Protein AF-A0A8E4BMB1-F1 (afdb_monomer)

Structure (mmCIF, N/CA/C/O backbone):
data_AF-A0A8E4BMB1-F1
#
_entry.id   AF-A0A8E4BMB1-F1
#
loop_
_atom_site.group_PDB
_atom_site.id
_atom_site.type_symbol
_atom_site.label_atom_id
_atom_site.label_alt_id
_atom_site.label_comp_id
_atom_site.label_asym_id
_atom_site.label_entity_id
_atom_site.label_seq_id
_atom_site.pdbx_PDB_ins_code
_atom_site.Cartn_x
_atom_site.Cartn_y
_atom_site.Cartn_z
_atom_site.occupancy
_atom_site.B_iso_or_equiv
_atom_site.auth_seq_id
_atom_site.auth_comp_id
_atom_site.auth_asym_id
_atom_site.auth_atom_id
_atom_site.pdbx_PDB_model_num
ATOM 1 N N . MET A 1 1 ? 6.827 -23.433 31.313 1.00 68.94 1 MET A N 1
ATOM 2 C CA . MET A 1 1 ? 6.519 -22.315 30.395 1.00 68.94 1 MET A CA 1
ATOM 3 C C . MET A 1 1 ? 5.054 -22.434 30.006 1.00 68.94 1 MET A C 1
ATOM 5 O O . MET A 1 1 ? 4.662 -23.510 29.577 1.00 68.94 1 MET A O 1
ATOM 9 N N . ASN A 1 2 ? 4.231 -21.412 30.251 1.00 85.00 2 ASN A N 1
ATOM 10 C CA . ASN A 1 2 ? 2.785 -21.497 30.015 1.00 85.00 2 ASN A CA 1
ATOM 11 C C . ASN A 1 2 ? 2.459 -21.101 28.567 1.00 85.00 2 ASN A C 1
ATOM 13 O O . ASN A 1 2 ? 2.231 -19.929 28.286 1.00 85.00 2 ASN A O 1
ATOM 17 N N . LEU A 1 3 ? 2.487 -22.082 27.661 1.00 88.94 3 LEU A N 1
ATOM 18 C CA . LEU A 1 3 ? 2.280 -21.887 26.221 1.00 88.94 3 LEU A CA 1
ATOM 19 C C . LEU A 1 3 ? 0.892 -21.327 25.873 1.00 88.94 3 LEU A C 1
ATOM 21 O O . LEU A 1 3 ? 0.785 -20.567 24.918 1.00 88.94 3 LEU A O 1
ATOM 25 N N . ILE A 1 4 ? -0.133 -21.625 26.677 1.00 91.06 4 ILE A N 1
ATOM 26 C CA . ILE A 1 4 ? -1.502 -21.129 26.463 1.00 91.06 4 ILE A CA 1
ATOM 27 C C . ILE A 1 4 ? -1.543 -19.605 26.599 1.00 91.06 4 ILE A C 1
ATOM 29 O O . ILE A 1 4 ? -2.073 -18.913 25.737 1.00 91.06 4 ILE A O 1
ATOM 33 N N . ASN A 1 5 ? -0.887 -19.070 27.632 1.00 90.56 5 ASN A N 1
ATOM 34 C CA . ASN A 1 5 ? -0.828 -17.626 27.838 1.00 90.56 5 ASN A CA 1
ATOM 35 C C . ASN A 1 5 ? -0.061 -16.921 26.700 1.00 90.56 5 ASN A C 1
ATOM 37 O O . ASN A 1 5 ? -0.433 -15.831 26.278 1.00 90.56 5 ASN A O 1
ATOM 41 N N . PHE A 1 6 ? 0.991 -17.543 26.151 1.00 88.88 6 PHE A N 1
ATOM 42 C CA . PHE A 1 6 ? 1.675 -16.992 24.974 1.00 88.88 6 PHE A CA 1
ATOM 43 C C . PHE A 1 6 ? 0.761 -16.959 23.746 1.00 88.88 6 PHE A C 1
ATOM 45 O O . PHE A 1 6 ? 0.730 -15.951 23.047 1.00 88.88 6 PHE A O 1
ATOM 52 N N . GLU A 1 7 ? -0.001 -18.024 23.498 1.00 89.56 7 GLU A N 1
ATOM 53 C CA . GLU A 1 7 ? -0.935 -18.095 22.372 1.00 89.56 7 GLU A CA 1
ATOM 54 C C . GLU A 1 7 ? -2.025 -17.016 22.462 1.00 89.56 7 GLU A C 1
ATOM 56 O O . GLU A 1 7 ? -2.282 -16.313 21.484 1.00 89.56 7 GLU A O 1
ATOM 61 N N . GLU A 1 8 ? -2.630 -16.838 23.638 1.00 89.00 8 GLU A N 1
ATOM 62 C CA . GLU A 1 8 ? -3.648 -15.806 23.872 1.00 89.00 8 GLU A CA 1
ATOM 63 C C . GLU A 1 8 ? -3.097 -14.393 23.643 1.00 89.00 8 GLU A C 1
ATOM 65 O O . GLU A 1 8 ? -3.739 -13.573 22.986 1.00 89.00 8 GLU A O 1
ATOM 70 N N . ASN A 1 9 ? -1.875 -14.119 24.104 1.00 88.50 9 ASN A N 1
ATOM 71 C CA . ASN A 1 9 ? -1.243 -12.819 23.887 1.00 88.50 9 ASN A CA 1
ATOM 72 C C . ASN A 1 9 ? -0.826 -12.598 22.429 1.00 88.50 9 ASN A C 1
ATOM 74 O O . ASN A 1 9 ? -0.898 -11.475 21.950 1.00 88.50 9 ASN A O 1
ATOM 78 N N . VAL A 1 10 ? -0.432 -13.633 21.683 1.00 87.62 10 VAL A N 1
ATOM 79 C CA . VAL A 1 10 ? -0.178 -13.487 20.239 1.00 87.62 10 VAL A CA 1
ATOM 80 C C . VAL A 1 10 ? -1.480 -13.183 19.499 1.00 87.62 10 VAL A C 1
ATOM 82 O O . VAL A 1 10 ? -1.489 -12.322 18.618 1.00 87.62 10 VAL A O 1
ATOM 85 N N . LYS A 1 11 ? -2.596 -13.809 19.894 1.00 86.38 11 LYS A N 1
ATOM 86 C CA . LYS A 1 11 ? -3.920 -13.550 19.308 1.00 86.38 11 LYS A CA 1
ATOM 87 C C . LYS A 1 11 ? -4.405 -12.121 19.488 1.00 86.38 11 LYS A C 1
ATOM 89 O O . LYS A 1 11 ? -5.161 -11.655 18.638 1.00 86.38 11 LYS A O 1
ATOM 94 N N . SER A 1 12 ? -3.974 -11.412 20.531 1.00 85.44 12 SER A N 1
ATOM 95 C CA . SER A 1 12 ? -4.331 -10.001 20.712 1.00 85.44 12 SER A CA 1
ATOM 96 C C . SER A 1 12 ? -3.576 -9.068 19.749 1.00 85.44 12 SER A C 1
ATOM 98 O O . SER A 1 12 ? -4.098 -8.006 19.409 1.00 85.44 12 SER A O 1
ATOM 100 N N . THR A 1 13 ? -2.422 -9.486 19.214 1.00 89.06 13 THR A N 1
ATOM 101 C CA . THR A 1 13 ? -1.611 -8.700 18.264 1.00 89.06 13 THR A CA 1
ATOM 102 C C . THR A 1 13 ? -2.194 -8.648 16.843 1.00 89.06 13 THR A C 1
ATOM 104 O O . THR A 1 13 ? -3.120 -9.382 16.496 1.00 89.06 13 THR A O 1
ATOM 107 N N . GLY A 1 14 ? -1.618 -7.789 15.993 1.00 88.19 14 GLY A N 1
ATOM 108 C CA . GLY A 1 14 ? -1.912 -7.730 14.556 1.00 88.19 14 GLY A CA 1
ATOM 109 C C . GLY A 1 14 ? -1.251 -8.834 13.719 1.00 88.19 14 GLY A C 1
ATOM 110 O O . GLY A 1 14 ? -1.643 -9.024 12.570 1.00 88.19 14 GLY A O 1
ATOM 111 N N . PHE A 1 15 ? -0.314 -9.610 14.281 1.00 90.19 15 PHE A N 1
ATOM 112 C CA . PHE A 1 15 ? 0.500 -10.558 13.509 1.00 90.19 15 PHE A CA 1
ATOM 113 C C . PHE A 1 15 ? -0.307 -11.681 12.853 1.00 90.19 15 PHE A C 1
ATOM 115 O O . PHE A 1 15 ? 0.083 -12.182 11.802 1.00 90.19 15 PHE A O 1
ATOM 122 N N . ILE A 1 16 ? -1.442 -12.073 13.441 1.00 92.38 16 ILE A N 1
ATOM 123 C CA . ILE A 1 16 ? -2.325 -13.074 12.826 1.00 92.38 16 ILE A CA 1
ATOM 124 C C . ILE A 1 16 ? -2.917 -12.532 11.523 1.00 92.38 16 ILE A C 1
ATOM 126 O O . ILE A 1 16 ? -2.854 -13.210 10.502 1.00 92.38 16 ILE A O 1
ATOM 130 N N . LEU A 1 17 ? -3.412 -11.290 11.535 1.00 93.25 17 LEU A N 1
ATOM 131 C CA . LEU A 1 17 ? -3.941 -10.639 10.337 1.00 93.25 17 LEU A CA 1
ATOM 132 C C . LEU A 1 17 ? -2.852 -10.499 9.263 1.00 93.25 17 LEU A C 1
ATOM 134 O O . LEU A 1 17 ? -3.082 -10.824 8.101 1.00 93.25 17 LEU A O 1
ATOM 138 N N . GLU A 1 18 ? -1.648 -10.074 9.652 1.00 94.69 18 GLU A N 1
ATOM 139 C CA . GLU A 1 18 ? -0.510 -9.966 8.731 1.00 94.69 18 GLU A CA 1
ATOM 140 C C . GLU A 1 18 ? -0.148 -11.317 8.101 1.00 94.69 18 GLU A C 1
ATOM 142 O O . GLU A 1 18 ? 0.084 -11.400 6.890 1.00 94.69 18 GLU A O 1
ATOM 147 N N . HIS A 1 19 ? -0.140 -12.391 8.897 1.00 95.06 19 HIS A N 1
ATOM 148 C CA . HIS A 1 19 ? 0.097 -13.747 8.411 1.00 95.06 19 HIS A CA 1
ATOM 149 C C . HIS A 1 19 ? -0.998 -14.184 7.431 1.00 95.06 19 HIS A C 1
ATOM 151 O O . HIS A 1 19 ? -0.685 -14.730 6.368 1.00 95.06 19 HIS A O 1
ATOM 157 N N . GLU A 1 20 ? -2.272 -13.985 7.766 1.00 95.81 20 GLU A N 1
ATOM 158 C CA . GLU A 1 20 ? -3.405 -14.369 6.917 1.00 95.81 20 GLU A CA 1
ATOM 159 C C . GLU A 1 20 ? -3.342 -13.660 5.561 1.00 95.81 20 GLU A C 1
ATOM 161 O O . GLU A 1 20 ? -3.373 -14.315 4.515 1.00 95.81 20 GLU A O 1
ATOM 166 N N . VAL A 1 21 ? -3.146 -12.339 5.566 1.00 96.31 21 VAL A N 1
ATOM 167 C CA . VAL A 1 21 ? -2.994 -11.539 4.342 1.00 96.31 21 VAL A CA 1
ATOM 168 C C . VAL A 1 21 ? -1.788 -12.011 3.527 1.00 96.31 21 VAL A C 1
ATOM 170 O O . VAL A 1 21 ? -1.894 -12.207 2.315 1.00 96.31 21 VAL A O 1
ATOM 173 N N . SER A 1 22 ? -0.649 -12.256 4.177 1.00 97.12 22 SER A N 1
ATOM 174 C CA . SER A 1 22 ? 0.563 -12.745 3.506 1.00 97.12 22 SER A CA 1
ATOM 175 C C . SER A 1 22 ? 0.355 -14.115 2.868 1.00 97.12 22 SER A C 1
ATOM 177 O O . SER A 1 22 ? 0.782 -14.336 1.735 1.00 97.12 22 SER A O 1
ATOM 179 N N . SER A 1 23 ? -0.345 -15.018 3.555 1.00 97.69 23 SER A N 1
ATOM 180 C CA . SER A 1 23 ? -0.632 -16.368 3.057 1.00 97.69 23 SER A CA 1
ATOM 181 C C . SER A 1 23 ? -1.532 -16.317 1.829 1.00 97.69 23 SER A C 1
ATOM 183 O O . SER A 1 23 ? -1.192 -16.893 0.799 1.00 97.69 23 SER A O 1
ATOM 185 N N . LEU A 1 24 ? -2.605 -15.519 1.877 1.00 97.50 24 LEU A N 1
ATOM 186 C CA . LEU A 1 24 ? -3.496 -15.303 0.732 1.00 97.50 24 LEU A CA 1
ATOM 187 C C . LEU A 1 24 ? -2.745 -14.775 -0.500 1.00 97.50 24 LEU A C 1
ATOM 189 O O . LEU A 1 24 ? -3.018 -15.181 -1.637 1.00 97.50 24 LEU A O 1
ATOM 193 N N . LEU A 1 25 ? -1.785 -13.873 -0.290 1.00 96.75 25 LEU A N 1
ATOM 194 C CA . LEU A 1 25 ? -0.944 -13.326 -1.354 1.00 96.75 25 LEU A CA 1
ATOM 195 C C . LEU A 1 25 ? 0.008 -14.385 -1.923 1.00 96.75 25 LEU A C 1
ATOM 197 O O . LEU A 1 25 ? 0.098 -14.516 -3.148 1.00 96.75 25 LEU A O 1
ATOM 201 N N . ILE A 1 26 ? 0.674 -15.160 -1.066 1.00 97.50 26 ILE A N 1
ATOM 202 C CA . ILE A 1 26 ? 1.579 -16.249 -1.467 1.00 97.50 26 ILE A CA 1
ATOM 203 C C . ILE A 1 26 ? 0.823 -17.315 -2.266 1.00 97.50 26 ILE A C 1
ATOM 205 O O . ILE A 1 26 ? 1.256 -17.667 -3.366 1.00 97.50 26 ILE A O 1
ATOM 209 N N . ASP A 1 27 ? -0.342 -17.752 -1.786 1.00 97.56 27 ASP A N 1
ATOM 210 C CA . ASP A 1 27 ? -1.212 -18.719 -2.470 1.00 97.56 27 ASP A CA 1
ATOM 211 C C . ASP A 1 27 ? -1.667 -18.190 -3.837 1.00 97.56 27 ASP A C 1
ATOM 213 O O . ASP A 1 27 ? -1.747 -18.915 -4.833 1.00 97.56 27 ASP A O 1
ATOM 217 N N . SER A 1 28 ? -1.859 -16.873 -3.924 1.00 95.50 28 SER A N 1
ATOM 218 C CA . SER A 1 28 ? -2.147 -16.150 -5.163 1.00 95.50 28 SER A CA 1
ATOM 219 C C . SER A 1 28 ? -0.902 -15.854 -6.016 1.00 95.50 28 SER A C 1
ATOM 221 O O . SER A 1 28 ? -0.991 -15.085 -6.983 1.00 95.50 28 SER A O 1
ATOM 223 N N . ARG A 1 29 ? 0.251 -16.464 -5.709 1.00 96.56 29 ARG A N 1
ATOM 224 C CA . ARG A 1 29 ? 1.550 -16.345 -6.403 1.00 96.56 29 ARG A CA 1
ATOM 225 C C . ARG A 1 29 ? 2.165 -14.946 -6.389 1.00 96.56 29 ARG A C 1
ATOM 227 O O . ARG A 1 29 ? 2.795 -14.535 -7.366 1.00 96.56 29 ARG A O 1
ATOM 234 N N . TRP A 1 30 ? 1.950 -14.185 -5.327 1.00 97.44 30 TRP A N 1
ATOM 235 C CA . TRP A 1 30 ? 2.717 -12.970 -5.070 1.00 97.44 30 TRP A CA 1
ATOM 236 C C . TRP A 1 30 ? 4.003 -13.313 -4.321 1.00 97.44 30 TRP A C 1
ATOM 238 O O . TRP A 1 30 ? 4.028 -14.199 -3.473 1.00 97.44 30 TRP A O 1
ATOM 248 N N . SER A 1 31 ? 5.079 -12.592 -4.618 1.00 97.62 31 SER A N 1
ATOM 249 C CA . SER A 1 31 ? 6.249 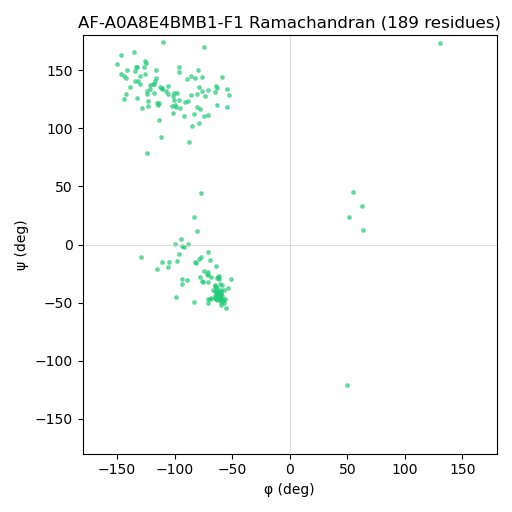-12.556 -3.743 1.00 97.62 31 SER A CA 1
ATOM 250 C C . SER A 1 31 ? 5.968 -11.581 -2.609 1.00 97.62 31 SER A C 1
ATOM 252 O O . SER A 1 31 ? 5.564 -10.454 -2.884 1.00 97.62 31 SER A O 1
ATOM 254 N N . VAL A 1 32 ? 6.176 -11.997 -1.362 1.00 97.75 32 VAL A N 1
ATOM 255 C CA . VAL A 1 32 ? 5.837 -11.211 -0.167 1.00 97.75 32 VAL A CA 1
ATOM 256 C C . VAL A 1 32 ? 7.096 -10.917 0.649 1.00 97.75 32 VAL A C 1
ATOM 258 O O . VAL A 1 32 ? 7.969 -11.771 0.790 1.00 97.75 32 VAL A O 1
ATOM 261 N N . ILE A 1 33 ? 7.201 -9.687 1.146 1.00 96.62 33 ILE A N 1
ATOM 262 C CA . ILE A 1 33 ? 8.200 -9.225 2.109 1.00 96.62 33 ILE A CA 1
ATOM 263 C C . ILE A 1 33 ? 7.428 -8.673 3.303 1.00 96.62 33 ILE A C 1
ATOM 265 O O . ILE A 1 33 ? 6.676 -7.712 3.148 1.00 96.62 33 ILE A O 1
ATOM 269 N N . ASN A 1 34 ? 7.635 -9.264 4.473 1.00 95.44 34 ASN A N 1
ATOM 270 C CA . ASN A 1 34 ? 7.048 -8.808 5.727 1.00 95.44 34 ASN A CA 1
ATOM 271 C C . ASN A 1 34 ? 8.016 -7.907 6.495 1.00 95.44 34 ASN A C 1
ATOM 273 O O . ASN A 1 34 ? 9.235 -8.067 6.378 1.00 95.44 34 ASN A O 1
ATOM 277 N N . ASN A 1 35 ? 7.458 -7.013 7.307 1.00 93.00 35 ASN A N 1
ATOM 278 C CA . ASN A 1 35 ? 8.135 -6.329 8.411 1.00 93.00 35 ASN A CA 1
ATOM 279 C C . ASN A 1 35 ? 9.409 -5.603 7.964 1.00 93.00 35 ASN A C 1
ATOM 281 O O . ASN A 1 35 ? 10.489 -5.722 8.552 1.00 93.00 35 ASN A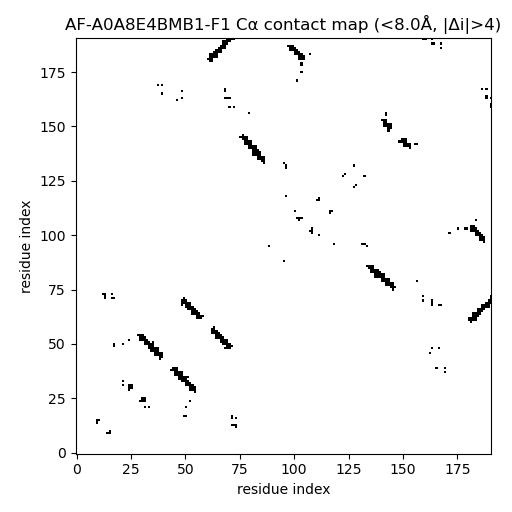 O 1
ATOM 285 N N . LYS A 1 36 ? 9.311 -4.879 6.843 1.00 94.38 36 LYS A N 1
ATOM 286 C CA . LYS A 1 36 ? 10.459 -4.173 6.272 1.00 94.38 36 LYS A CA 1
ATOM 287 C C . LYS A 1 36 ? 10.682 -2.860 7.010 1.00 94.38 36 LYS A C 1
ATOM 289 O O . LYS A 1 36 ? 9.865 -1.949 6.920 1.00 94.38 36 LYS A O 1
ATOM 294 N N . TYR A 1 37 ? 11.843 -2.723 7.640 1.00 93.81 37 TYR A N 1
ATOM 295 C CA . TYR A 1 37 ? 12.232 -1.483 8.304 1.00 93.81 37 TYR A CA 1
ATOM 296 C C . TYR A 1 37 ? 12.825 -0.450 7.343 1.00 93.81 37 TYR A C 1
ATOM 298 O O . TYR A 1 37 ? 13.587 -0.785 6.430 1.00 93.81 37 TYR A O 1
ATOM 306 N N . TYR A 1 38 ? 12.522 0.820 7.596 1.00 92.62 38 TYR A N 1
ATOM 307 C CA . TYR A 1 38 ? 13.155 1.961 6.945 1.00 92.62 38 TYR A CA 1
ATOM 308 C C . TYR A 1 38 ? 13.270 3.159 7.891 1.00 92.62 38 TYR A C 1
ATOM 310 O O . TYR A 1 38 ? 12.622 3.217 8.936 1.00 92.62 38 TYR A O 1
ATOM 318 N N . VAL A 1 39 ? 14.121 4.117 7.525 1.00 89.31 39 VAL A N 1
ATOM 319 C CA . VAL A 1 39 ? 14.245 5.394 8.233 1.00 89.31 39 VAL A CA 1
ATOM 320 C C . VAL A 1 39 ? 13.459 6.440 7.455 1.00 89.31 39 VAL A C 1
ATOM 322 O O . VAL A 1 39 ? 13.747 6.675 6.284 1.00 89.31 39 VAL A O 1
ATOM 325 N N . ASP A 1 40 ? 12.468 7.042 8.110 1.00 81.88 40 ASP A N 1
ATOM 326 C CA . ASP A 1 40 ? 11.722 8.200 7.610 1.00 81.88 40 ASP A CA 1
ATOM 327 C C . ASP A 1 40 ? 12.689 9.381 7.453 1.00 81.88 40 ASP A C 1
ATOM 329 O O . ASP A 1 40 ? 13.329 9.796 8.419 1.00 81.88 40 ASP A O 1
ATOM 333 N N . ASP A 1 41 ? 12.827 9.905 6.244 1.00 73.44 41 ASP A N 1
ATOM 334 C CA . ASP A 1 41 ? 13.757 10.977 5.892 1.00 73.44 41 ASP A CA 1
ATOM 335 C C . ASP A 1 41 ? 13.382 12.326 6.528 1.00 73.44 41 ASP A C 1
ATOM 337 O O . ASP A 1 41 ? 14.266 13.125 6.850 1.00 73.44 41 ASP A O 1
ATOM 341 N N . VAL A 1 42 ? 12.093 12.549 6.801 1.00 76.12 42 VAL A N 1
ATOM 342 C CA . VAL A 1 42 ? 11.576 13.773 7.428 1.00 76.12 42 VAL A CA 1
ATOM 343 C C . VAL A 1 42 ? 11.713 13.715 8.947 1.00 76.12 42 VAL A C 1
ATOM 345 O O . VAL A 1 42 ? 12.202 14.654 9.573 1.00 76.12 42 VAL A O 1
ATOM 348 N N . GLN A 1 43 ? 11.266 12.620 9.566 1.00 77.81 43 GLN A N 1
ATOM 349 C CA . GLN A 1 43 ? 11.208 12.506 11.033 1.00 77.81 43 GLN A CA 1
ATOM 350 C C . GLN A 1 43 ? 12.415 11.789 11.648 1.00 77.81 43 GLN A C 1
ATOM 352 O O . GLN A 1 43 ? 12.531 11.750 12.871 1.00 77.81 43 GLN A O 1
ATOM 357 N N . LYS A 1 44 ? 13.295 11.198 10.827 1.00 83.31 44 LYS A N 1
ATOM 358 C CA . LYS A 1 44 ? 14.407 10.319 11.245 1.00 83.31 44 LYS A CA 1
ATOM 359 C C . LYS A 1 44 ? 13.979 9.182 12.177 1.00 83.31 44 LYS A C 1
ATOM 361 O O . LYS A 1 44 ? 14.784 8.655 12.940 1.00 83.31 44 LYS A O 1
ATOM 366 N N . ALA A 1 45 ? 12.705 8.806 12.110 1.00 86.44 45 ALA A N 1
ATOM 367 C CA . ALA A 1 45 ? 12.128 7.730 12.895 1.00 86.44 45 ALA A CA 1
ATOM 368 C C . ALA A 1 45 ? 12.268 6.404 12.144 1.00 86.44 45 ALA A C 1
ATOM 370 O O . ALA A 1 45 ? 12.101 6.356 10.923 1.00 86.44 45 ALA A O 1
ATOM 371 N N . ILE A 1 46 ? 12.538 5.326 12.881 1.00 89.44 46 ILE A N 1
ATOM 372 C CA . ILE A 1 46 ? 12.462 3.971 12.334 1.00 89.44 46 ILE A CA 1
ATOM 373 C C . ILE A 1 46 ? 10.984 3.621 12.176 1.00 89.44 46 ILE A C 1
ATOM 375 O O . ILE A 1 46 ? 10.199 3.762 13.115 1.00 89.44 46 ILE A O 1
ATOM 379 N N . ARG A 1 47 ? 10.614 3.187 10.977 1.00 90.94 47 ARG A N 1
ATOM 380 C CA . ARG A 1 47 ? 9.269 2.744 10.619 1.00 90.94 47 ARG A CA 1
ATOM 381 C C . ARG A 1 47 ? 9.326 1.343 10.044 1.00 90.94 47 ARG A C 1
ATOM 383 O O . ARG A 1 47 ? 10.357 0.918 9.525 1.00 90.94 47 ARG A O 1
ATOM 390 N N . GLU A 1 48 ? 8.201 0.658 10.133 1.00 93.31 48 GLU A N 1
ATOM 391 C CA . GLU A 1 48 ? 8.005 -0.686 9.615 1.00 93.31 48 GLU A CA 1
ATOM 392 C C . GLU A 1 48 ? 6.918 -0.654 8.542 1.00 93.31 48 GLU A C 1
ATOM 394 O O . GLU A 1 48 ? 5.916 0.051 8.679 1.00 93.31 48 GLU A O 1
ATOM 399 N N . ILE A 1 49 ? 7.158 -1.382 7.457 1.00 94.56 49 ILE A N 1
ATOM 400 C CA . ILE A 1 49 ? 6.166 -1.687 6.434 1.00 94.56 49 ILE A CA 1
ATOM 401 C C . ILE A 1 49 ? 5.698 -3.111 6.702 1.00 94.56 49 ILE A C 1
ATOM 403 O O . ILE A 1 49 ? 6.489 -4.042 6.526 1.00 94.56 49 ILE A O 1
ATOM 407 N N . ASP A 1 50 ? 4.433 -3.254 7.095 1.00 95.12 50 ASP A N 1
ATOM 408 C CA . ASP A 1 50 ? 3.844 -4.539 7.482 1.00 95.12 50 ASP A CA 1
ATOM 409 C C . ASP A 1 50 ? 4.012 -5.565 6.342 1.00 95.12 50 ASP A C 1
ATOM 411 O O . ASP A 1 50 ? 4.613 -6.626 6.522 1.00 95.12 50 ASP A O 1
ATOM 415 N N . ILE A 1 51 ? 3.551 -5.232 5.124 1.00 97.19 51 ILE A N 1
ATOM 416 C CA . ILE A 1 51 ? 3.638 -6.128 3.962 1.00 97.19 51 ILE A CA 1
ATOM 417 C C . ILE A 1 51 ? 3.942 -5.352 2.673 1.00 97.19 51 ILE A C 1
ATOM 419 O O . ILE A 1 51 ? 3.235 -4.414 2.295 1.00 97.19 51 ILE A O 1
ATOM 423 N N . ILE A 1 52 ? 4.950 -5.817 1.930 1.00 96.75 52 ILE A N 1
ATOM 424 C CA . ILE A 1 52 ? 5.168 -5.479 0.519 1.00 96.75 52 ILE A CA 1
ATOM 425 C C . ILE A 1 52 ? 4.977 -6.746 -0.303 1.00 96.75 52 ILE A C 1
ATOM 427 O O . ILE A 1 52 ? 5.724 -7.710 -0.145 1.00 96.75 52 ILE A O 1
ATOM 431 N N . ALA A 1 53 ? 4.030 -6.732 -1.233 1.00 97.00 53 ALA A N 1
ATOM 432 C CA . ALA A 1 53 ? 3.822 -7.839 -2.155 1.00 97.00 53 ALA A CA 1
ATOM 433 C C . ALA A 1 53 ? 4.071 -7.400 -3.592 1.00 97.00 53 ALA A C 1
ATOM 435 O O . ALA A 1 53 ? 3.691 -6.301 -3.981 1.00 97.00 53 ALA A O 1
ATOM 436 N N . TYR A 1 54 ? 4.687 -8.246 -4.411 1.00 95.25 54 TYR A N 1
ATOM 437 C CA . TYR A 1 54 ? 4.865 -7.944 -5.826 1.00 95.25 54 TYR A CA 1
ATOM 438 C C . TYR A 1 54 ? 4.686 -9.155 -6.735 1.00 95.25 54 TYR A C 1
ATOM 440 O O . TYR A 1 54 ? 4.989 -10.297 -6.388 1.00 95.25 54 TYR A O 1
ATOM 448 N N . LYS A 1 55 ? 4.221 -8.872 -7.949 1.00 94.62 55 LYS A N 1
ATOM 449 C CA . LYS A 1 55 ? 4.295 -9.761 -9.108 1.00 94.62 55 LYS A CA 1
ATOM 450 C C . LYS A 1 55 ? 5.163 -9.103 -10.157 1.00 94.62 55 LYS A C 1
ATOM 452 O O . LYS A 1 55 ? 5.115 -7.888 -10.323 1.00 94.62 55 LYS A O 1
ATOM 457 N N . SER A 1 56 ? 5.954 -9.901 -10.868 1.00 93.75 56 SER A N 1
ATOM 458 C CA . SER A 1 56 ? 6.773 -9.389 -11.962 1.00 93.75 56 SER A CA 1
ATOM 459 C C . SER A 1 56 ? 6.628 -10.231 -13.214 1.00 93.75 56 SER A C 1
ATOM 461 O O . SER A 1 56 ? 6.635 -11.459 -13.129 1.00 93.75 56 SER A O 1
ATOM 463 N 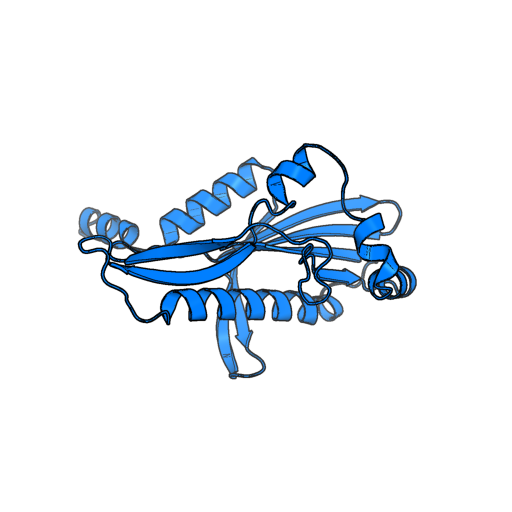N . VAL A 1 57 ? 6.582 -9.569 -14.361 1.00 93.44 57 VAL A N 1
ATOM 464 C CA . VAL A 1 57 ? 6.674 -10.183 -15.685 1.00 93.44 57 VAL A CA 1
ATOM 465 C C . VAL A 1 57 ? 7.803 -9.506 -16.454 1.00 93.44 57 VAL A C 1
ATOM 467 O O . VAL A 1 57 ? 8.089 -8.327 -16.243 1.00 93.44 57 VAL A O 1
ATOM 470 N N . SER A 1 58 ? 8.486 -10.257 -17.311 1.00 92.94 58 SER A N 1
ATOM 471 C CA . SER A 1 58 ? 9.444 -9.673 -18.252 1.00 92.94 58 SER A CA 1
ATOM 472 C C . SER A 1 58 ? 8.768 -9.572 -19.610 1.00 92.94 58 SER A C 1
ATOM 474 O O . SER A 1 58 ? 8.175 -10.547 -20.068 1.00 92.94 58 SER A O 1
ATOM 476 N N . TYR A 1 59 ? 8.839 -8.398 -20.223 1.00 89.69 59 TYR A N 1
ATOM 477 C CA . TYR A 1 59 ? 8.360 -8.154 -21.575 1.00 89.69 59 TYR A CA 1
ATOM 478 C C . TYR A 1 59 ? 9.490 -7.485 -22.355 1.00 89.69 59 TYR A C 1
ATOM 480 O O . TYR A 1 59 ? 9.967 -6.415 -21.972 1.00 89.69 59 TYR A O 1
ATOM 488 N N . GLU A 1 60 ? 9.965 -8.159 -23.403 1.00 89.50 60 GLU A N 1
ATOM 489 C CA . GLU A 1 60 ? 11.205 -7.808 -24.102 1.00 89.50 60 GLU A CA 1
ATOM 490 C C . GLU A 1 60 ? 12.379 -7.608 -23.119 1.00 89.50 60 GLU A C 1
ATOM 492 O O . GLU A 1 60 ? 12.725 -8.517 -22.365 1.00 89.50 60 GLU A O 1
ATOM 497 N N . SER A 1 61 ? 12.991 -6.419 -23.109 1.00 90.50 61 SER A N 1
ATOM 498 C CA . SER A 1 61 ? 14.107 -6.057 -22.227 1.00 90.50 61 SER A CA 1
ATOM 499 C C . SER A 1 61 ? 13.674 -5.346 -20.938 1.00 90.50 61 SER A C 1
ATOM 501 O O . SER A 1 61 ? 14.530 -4.916 -20.163 1.00 90.50 61 SER A O 1
ATOM 503 N N . VAL A 1 62 ? 12.364 -5.210 -20.695 1.00 92.81 62 VAL A N 1
ATOM 504 C CA . VAL A 1 62 ? 11.803 -4.457 -19.565 1.00 92.81 62 VAL A CA 1
ATOM 505 C C . VAL A 1 62 ? 11.154 -5.401 -18.561 1.00 92.81 62 VAL A C 1
ATOM 507 O O . VAL A 1 62 ? 10.365 -6.281 -18.909 1.00 92.81 62 VAL A O 1
ATOM 510 N N . ARG A 1 63 ? 11.444 -5.190 -17.276 1.00 94.19 63 ARG A N 1
ATOM 511 C CA . ARG A 1 63 ? 10.789 -5.915 -16.187 1.00 94.19 63 ARG A CA 1
ATOM 512 C C . ARG A 1 63 ? 9.677 -5.087 -15.566 1.00 94.19 63 ARG A C 1
ATOM 514 O O . ARG A 1 63 ? 9.926 -4.022 -15.011 1.00 94.19 63 ARG A O 1
ATOM 521 N N . ILE A 1 64 ? 8.458 -5.592 -15.644 1.00 91.44 64 ILE A N 1
ATOM 522 C CA . ILE A 1 64 ? 7.255 -4.913 -15.174 1.00 91.44 64 ILE A CA 1
ATOM 523 C C . ILE A 1 64 ? 6.875 -5.502 -13.822 1.00 91.44 64 ILE A C 1
ATOM 525 O O . ILE A 1 64 ? 6.760 -6.720 -13.693 1.00 91.44 64 ILE A O 1
ATOM 529 N N . TYR A 1 65 ? 6.683 -4.643 -12.827 1.00 92.56 65 TYR A N 1
ATOM 530 C CA . TYR A 1 65 ? 6.300 -5.006 -11.470 1.00 92.56 65 TYR A CA 1
ATOM 531 C C . TYR A 1 65 ? 4.948 -4.391 -11.119 1.00 92.56 65 TYR A C 1
ATOM 533 O O . TYR A 1 65 ? 4.744 -3.188 -11.271 1.00 92.56 65 TYR A O 1
ATOM 541 N N . THR A 1 66 ? 4.048 -5.216 -10.598 1.00 91.00 66 THR A N 1
ATOM 542 C CA . THR A 1 66 ? 2.876 -4.762 -9.847 1.00 91.00 66 THR A CA 1
ATOM 543 C C . THR A 1 66 ? 3.197 -4.937 -8.376 1.00 91.00 66 THR A C 1
ATOM 545 O O . THR A 1 66 ? 3.535 -6.048 -7.970 1.00 91.00 66 THR A O 1
ATOM 548 N N . THR A 1 67 ? 3.093 -3.867 -7.597 1.00 92.69 67 THR A N 1
ATOM 549 C CA . THR A 1 67 ? 3.465 -3.833 -6.184 1.00 92.69 67 THR A CA 1
ATOM 550 C C . THR A 1 67 ? 2.286 -3.382 -5.333 1.00 92.69 67 THR A C 1
ATOM 552 O O . THR A 1 67 ? 1.645 -2.372 -5.624 1.00 92.69 67 THR A O 1
ATOM 555 N N . LEU A 1 68 ? 2.034 -4.121 -4.259 1.00 93.44 68 LEU A N 1
ATOM 556 C CA . LEU A 1 68 ? 1.099 -3.795 -3.197 1.00 93.44 68 LEU A CA 1
ATOM 557 C C . LEU A 1 68 ? 1.893 -3.407 -1.958 1.00 93.44 68 LEU A C 1
ATOM 559 O O . LEU A 1 68 ? 2.818 -4.122 -1.569 1.00 93.44 68 LEU A O 1
ATOM 563 N N . ILE A 1 69 ? 1.512 -2.299 -1.340 1.00 94.31 69 ILE A N 1
ATOM 564 C CA . ILE A 1 69 ? 1.952 -1.947 0.008 1.00 94.31 69 ILE A CA 1
ATOM 565 C C . ILE A 1 69 ? 0.710 -2.010 0.879 1.00 94.31 69 ILE A C 1
ATOM 567 O O . ILE A 1 69 ? -0.288 -1.354 0.577 1.00 94.31 69 ILE A O 1
ATOM 571 N N . ILE A 1 70 ? 0.750 -2.849 1.904 1.00 94.88 70 ILE A N 1
ATOM 572 C CA . ILE A 1 70 ? -0.410 -3.138 2.742 1.00 94.88 70 ILE A CA 1
ATOM 573 C C . ILE A 1 70 ? -0.024 -2.832 4.178 1.00 94.88 70 ILE A C 1
ATOM 575 O O . ILE A 1 70 ? 1.017 -3.298 4.646 1.00 94.88 70 ILE A O 1
ATOM 579 N N . SER A 1 71 ? -0.863 -2.055 4.862 1.00 94.12 71 SER A N 1
ATOM 580 C CA . SER A 1 71 ? -0.778 -1.920 6.311 1.00 94.12 71 SER A CA 1
ATOM 581 C C . SER A 1 71 ? -1.916 -2.683 6.966 1.00 94.12 71 SER A C 1
ATOM 583 O O . SER A 1 71 ? -3.068 -2.505 6.592 1.00 94.12 71 SER A O 1
ATOM 585 N N . CYS A 1 72 ? -1.594 -3.521 7.943 1.00 93.06 72 CYS A N 1
ATOM 586 C CA . CYS A 1 72 ? -2.573 -4.275 8.710 1.00 93.06 72 CYS A CA 1
ATOM 587 C C . CYS A 1 72 ? -2.845 -3.544 10.026 1.00 93.06 72 CYS A C 1
ATOM 589 O O . CYS A 1 72 ? -1.920 -3.149 10.748 1.00 93.06 72 CYS A O 1
ATOM 591 N N . LYS A 1 73 ? -4.123 -3.336 10.352 1.00 91.12 73 LYS A N 1
ATOM 592 C CA . LYS A 1 73 ? -4.539 -2.728 11.620 1.00 91.12 73 LYS A CA 1
ATOM 593 C C . LYS A 1 73 ? -5.649 -3.558 12.241 1.00 91.12 73 LYS A C 1
ATOM 595 O O . LYS A 1 73 ? -6.664 -3.833 11.613 1.00 91.12 73 LYS A O 1
ATOM 600 N N . LYS A 1 74 ? -5.433 -3.951 13.494 1.00 90.44 74 LYS A N 1
ATOM 601 C CA . LYS A 1 74 ? -6.403 -4.670 14.313 1.00 90.44 74 LYS A CA 1
ATOM 602 C C . LYS A 1 74 ? -6.845 -3.764 15.454 1.00 90.44 74 LYS A C 1
ATOM 604 O O . LYS A 1 74 ? -6.009 -3.137 16.102 1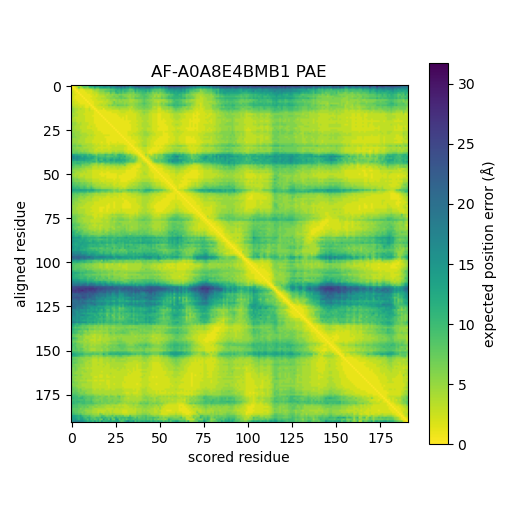.00 90.44 74 LYS A O 1
ATOM 609 N N . SER A 1 75 ? -8.145 -3.736 15.712 1.00 90.25 75 SER A N 1
ATOM 610 C CA . SER A 1 75 ? -8.726 -3.120 16.900 1.00 90.25 75 SER A CA 1
ATOM 611 C C . SER A 1 75 ? -9.840 -4.016 17.432 1.00 90.25 75 SER A C 1
ATOM 613 O O . SER A 1 75 ? -10.640 -4.536 16.659 1.00 90.25 75 SER A O 1
ATOM 615 N N . GLU A 1 76 ? -9.866 -4.226 18.748 1.00 89.75 76 GLU A N 1
ATOM 616 C CA . GLU A 1 76 ? -10.924 -4.989 19.433 1.00 89.75 76 GLU A CA 1
ATOM 617 C C . GLU A 1 76 ? -11.989 -4.070 20.044 1.00 89.75 76 GLU A C 1
ATOM 619 O O . GLU A 1 76 ? -13.066 -4.524 20.420 1.00 89.75 76 GLU A O 1
ATOM 624 N N . THR A 1 77 ? -11.697 -2.770 20.145 1.00 92.12 77 THR A N 1
ATOM 625 C CA . THR A 1 77 ? -12.543 -1.794 20.844 1.00 92.12 77 THR A CA 1
ATOM 626 C C . THR A 1 77 ? -13.124 -0.729 19.933 1.00 92.12 77 THR A C 1
ATOM 628 O O . THR A 1 77 ? -14.110 -0.089 20.300 1.00 92.12 77 THR A O 1
ATOM 631 N N . ASP A 1 78 ? -12.520 -0.516 18.768 1.00 93.56 78 ASP A N 1
ATOM 632 C CA . ASP A 1 78 ? -12.823 0.604 17.887 1.00 93.56 78 ASP A CA 1
ATOM 633 C C . ASP A 1 78 ? -12.964 0.127 16.439 1.00 93.56 78 ASP A C 1
ATOM 635 O O . ASP A 1 78 ? -12.323 -0.832 16.015 1.00 93.56 78 ASP A O 1
ATOM 639 N N . ALA A 1 79 ? -13.809 0.809 15.678 1.00 93.44 79 ALA A N 1
ATOM 640 C CA . ALA A 1 79 ? -14.036 0.583 14.261 1.00 93.44 79 ALA A CA 1
ATOM 641 C C . ALA A 1 79 ? -13.852 1.881 13.482 1.00 93.44 79 ALA A C 1
ATOM 643 O O . ALA A 1 79 ? -14.087 2.976 13.994 1.00 93.44 79 ALA A O 1
ATOM 644 N N . TRP A 1 80 ? -13.478 1.752 12.214 1.00 93.44 80 TRP A N 1
ATOM 645 C CA . TRP A 1 80 ? -13.422 2.879 11.294 1.00 93.44 80 TRP A CA 1
ATOM 646 C C . TRP A 1 80 ? -14.715 2.959 10.493 1.00 93.44 80 TRP A C 1
ATOM 648 O O . TRP A 1 80 ? -15.048 2.056 9.726 1.00 93.44 80 TRP A O 1
ATOM 658 N N . ALA A 1 81 ? -15.442 4.059 10.658 1.00 92.75 81 ALA A N 1
ATOM 659 C CA . ALA A 1 81 ? -16.577 4.404 9.823 1.00 92.75 81 ALA A CA 1
ATOM 660 C C . ALA A 1 81 ? -16.102 5.268 8.651 1.00 92.75 81 ALA A C 1
ATOM 662 O O . ALA A 1 81 ? -15.513 6.330 8.847 1.00 92.75 81 ALA A O 1
ATOM 663 N N . LEU A 1 82 ? -16.371 4.815 7.427 1.00 92.19 82 LEU A N 1
ATOM 664 C CA . LEU A 1 82 ? -16.059 5.547 6.201 1.00 92.19 82 LEU A CA 1
ATOM 665 C C . LEU A 1 82 ? -17.333 6.197 5.666 1.00 92.19 82 LEU A C 1
ATOM 667 O O . LEU A 1 82 ? -18.302 5.510 5.339 1.00 92.19 82 LEU A O 1
ATOM 671 N N . ILE A 1 83 ? -17.330 7.523 5.567 1.00 91.44 83 ILE A N 1
ATOM 672 C CA . ILE A 1 83 ? -18.465 8.291 5.059 1.00 91.44 83 ILE A CA 1
ATOM 673 C C . ILE A 1 83 ? -18.218 8.559 3.581 1.00 91.44 83 ILE A C 1
ATOM 675 O O . ILE A 1 83 ? -17.184 9.110 3.188 1.00 91.44 83 ILE A O 1
ATOM 679 N N . SER A 1 84 ? -19.175 8.147 2.754 1.00 93.50 84 SER A N 1
ATOM 680 C CA . SER A 1 84 ? -19.031 8.194 1.306 1.00 93.50 84 SER A CA 1
ATOM 681 C C . SER A 1 84 ? -20.165 8.946 0.620 1.00 93.50 84 SER A C 1
ATOM 683 O O . SER A 1 84 ? -21.244 9.126 1.183 1.00 93.50 84 SER A O 1
ATOM 685 N N . LYS A 1 85 ? -19.882 9.425 -0.589 1.00 90.62 85 LYS A N 1
ATOM 686 C CA . LYS A 1 85 ? -20.826 10.098 -1.483 1.00 90.62 85 LYS A CA 1
ATOM 687 C C . LYS A 1 85 ? -20.674 9.568 -2.906 1.00 90.62 85 LYS A C 1
ATOM 689 O O . LYS A 1 85 ? -19.657 8.947 -3.233 1.00 90.62 85 LYS A O 1
ATOM 694 N N . ASP A 1 86 ? -21.654 9.874 -3.748 1.00 90.50 86 ASP A N 1
ATOM 695 C CA . ASP A 1 86 ? -21.596 9.549 -5.170 1.00 90.50 86 ASP A CA 1
ATOM 696 C C . ASP A 1 86 ? -20.380 10.194 -5.845 1.00 90.50 86 ASP A C 1
ATOM 698 O O . ASP A 1 86 ? -19.953 11.310 -5.516 1.00 90.50 86 ASP A O 1
ATOM 702 N N . ILE A 1 87 ? -19.818 9.465 -6.805 1.00 86.19 87 ILE A N 1
ATOM 703 C CA . ILE A 1 87 ? -18.639 9.894 -7.551 1.00 86.19 87 ILE A CA 1
ATOM 704 C C . ILE A 1 87 ? -19.036 10.894 -8.633 1.00 86.19 87 ILE A C 1
ATOM 706 O O . ILE A 1 87 ? -19.972 10.673 -9.400 1.00 86.19 87 ILE A O 1
ATOM 710 N N . LYS A 1 88 ? -18.246 11.962 -8.733 1.00 86.25 88 LYS A N 1
ATOM 711 C CA . LYS A 1 88 ? -18.254 12.904 -9.851 1.00 86.25 88 LYS A CA 1
ATOM 712 C C . LYS A 1 88 ? -16.940 12.746 -10.607 1.00 86.25 88 LYS A C 1
ATOM 714 O O . LYS A 1 88 ? -15.931 13.323 -10.215 1.00 86.25 88 LYS A O 1
ATOM 719 N N . PHE A 1 89 ? -16.936 11.888 -11.628 1.00 80.88 89 PHE A N 1
ATOM 720 C CA . PHE A 1 89 ? -15.720 11.557 -12.388 1.00 80.88 89 PHE A CA 1
ATOM 721 C C . PHE A 1 89 ? -15.133 12.762 -13.140 1.00 80.88 89 PHE A C 1
ATOM 723 O O . PHE A 1 89 ? -13.970 12.734 -13.516 1.00 80.88 89 PHE A O 1
ATOM 730 N N . ASP A 1 90 ? -15.927 13.810 -13.340 1.00 82.88 90 ASP A N 1
ATOM 731 C CA . ASP A 1 90 ? -15.550 15.074 -13.966 1.00 82.88 90 ASP A CA 1
ATOM 732 C C . ASP A 1 90 ? -14.998 16.119 -12.978 1.00 82.88 90 ASP A C 1
ATOM 734 O O . ASP A 1 90 ? -14.647 17.217 -13.403 1.00 82.88 90 ASP A O 1
ATOM 738 N N . ASP A 1 91 ? -14.905 15.809 -11.677 1.00 82.75 91 ASP A N 1
ATOM 739 C CA . ASP A 1 91 ? -14.317 16.711 -10.681 1.00 82.75 91 ASP A CA 1
ATOM 740 C C . ASP A 1 91 ? -12.789 16.805 -10.872 1.00 82.75 91 ASP A C 1
ATOM 742 O O . ASP A 1 91 ? -12.079 15.837 -10.584 1.00 82.75 91 ASP A O 1
ATOM 746 N N . PRO A 1 92 ? -12.248 17.963 -11.304 1.00 81.38 92 PRO A N 1
ATOM 747 C CA . PRO A 1 92 ? -10.819 18.111 -11.571 1.00 81.38 92 PRO A CA 1
ATOM 748 C C . PRO A 1 92 ? -9.961 18.122 -10.297 1.00 81.38 92 PRO A C 1
ATOM 750 O O . PRO A 1 92 ? -8.734 18.149 -10.392 1.00 81.38 92 PRO A O 1
ATOM 753 N N . ASN A 1 93 ? -10.575 18.138 -9.109 1.00 81.75 93 ASN A N 1
ATOM 754 C CA . ASN A 1 93 ? -9.869 18.168 -7.827 1.00 81.75 93 ASN A CA 1
ATOM 755 C C . ASN A 1 93 ? -9.614 16.771 -7.247 1.00 81.75 93 ASN A C 1
ATOM 757 O O . ASN A 1 93 ? -9.032 16.670 -6.166 1.00 81.75 93 ASN A O 1
ATOM 761 N N . ILE A 1 94 ? -10.069 15.704 -7.914 1.00 77.25 94 ILE A N 1
ATOM 762 C CA . ILE A 1 94 ? -9.973 14.336 -7.401 1.00 77.25 94 ILE A CA 1
ATOM 763 C C . ILE A 1 94 ? -9.222 13.453 -8.396 1.00 77.25 94 ILE A C 1
ATOM 765 O O . ILE A 1 94 ? -9.622 13.302 -9.546 1.00 77.25 94 ILE A O 1
ATOM 769 N N . GLU A 1 95 ? -8.150 12.821 -7.918 1.00 75.88 95 GLU A N 1
ATOM 770 C CA . GLU A 1 95 ? -7.451 11.765 -8.647 1.00 75.88 95 GLU A CA 1
ATOM 771 C C . GLU A 1 95 ? -8.141 10.421 -8.377 1.00 75.88 95 GLU A C 1
ATOM 773 O O . GLU A 1 95 ? -7.982 9.824 -7.309 1.00 75.88 95 GLU A O 1
ATOM 778 N N . TRP A 1 96 ? -8.944 9.955 -9.335 1.00 74.06 96 TRP A N 1
ATOM 779 C CA . TRP A 1 96 ? -9.715 8.712 -9.209 1.00 74.06 96 TRP A CA 1
ATOM 780 C C . TRP A 1 96 ? -8.879 7.451 -9.439 1.00 74.06 96 TRP A C 1
ATOM 782 O O . TRP A 1 96 ? -9.334 6.352 -9.110 1.00 74.06 96 TRP A O 1
ATOM 792 N N . HIS A 1 97 ? -7.661 7.590 -9.969 1.00 71.25 97 HIS A N 1
ATOM 793 C CA . HIS A 1 97 ? -6.775 6.473 -10.271 1.00 71.25 97 HIS A CA 1
ATOM 794 C C . HIS A 1 97 ? -5.426 6.655 -9.560 1.00 71.25 97 HIS A C 1
ATOM 796 O O . HIS A 1 97 ? -4.432 7.018 -10.189 1.00 71.25 97 HIS A O 1
ATOM 802 N N . PRO A 1 98 ? -5.340 6.363 -8.247 1.00 64.88 98 PRO A N 1
ATOM 803 C CA . PRO A 1 98 ? -4.142 6.604 -7.440 1.00 64.88 98 PRO A CA 1
ATOM 804 C C . PRO A 1 98 ? -3.033 5.559 -7.683 1.00 64.88 98 PRO A C 1
ATOM 806 O O . PRO A 1 98 ? -2.419 5.035 -6.749 1.00 64.88 98 PRO A O 1
ATOM 809 N N . THR A 1 99 ? -2.762 5.209 -8.940 1.00 71.25 99 THR A N 1
ATOM 810 C CA . THR A 1 99 ? -1.637 4.348 -9.308 1.00 71.25 99 THR A CA 1
ATOM 811 C C . THR A 1 99 ? -0.374 5.185 -9.416 1.00 71.25 99 THR A C 1
ATOM 813 O O . THR A 1 99 ? -0.226 5.986 -10.336 1.00 71.25 99 THR A O 1
ATOM 816 N N . HIS A 1 100 ? 0.566 4.965 -8.502 1.00 79.44 100 HIS A N 1
ATOM 817 C CA . HIS A 1 100 ? 1.883 5.584 -8.597 1.00 79.44 100 HIS A CA 1
ATOM 818 C C . HIS A 1 100 ? 2.773 4.708 -9.470 1.00 79.44 100 HIS A C 1
ATOM 820 O O . HIS A 1 100 ? 2.873 3.499 -9.245 1.00 79.44 100 HIS A O 1
ATOM 826 N N . SER A 1 101 ? 3.415 5.305 -10.470 1.00 85.44 101 SER A N 1
ATOM 827 C CA . SER A 1 101 ? 4.308 4.588 -11.375 1.00 85.44 101 SER A CA 1
ATOM 828 C C . SER A 1 101 ? 5.744 5.090 -11.262 1.00 85.44 101 SER A C 1
ATOM 830 O O . SER A 1 101 ? 6.003 6.246 -10.934 1.00 85.44 101 SER A O 1
ATOM 832 N N . TRP A 1 102 ? 6.697 4.197 -11.512 1.00 90.62 102 TRP A N 1
ATOM 833 C CA . TRP A 1 102 ? 8.119 4.523 -11.552 1.00 90.62 102 TRP A CA 1
ATOM 834 C C . TRP A 1 102 ? 8.812 3.741 -12.664 1.00 90.62 102 TRP A C 1
ATOM 836 O O . TRP A 1 102 ? 8.506 2.570 -12.889 1.00 90.62 102 TRP A O 1
ATOM 846 N N . SER A 1 103 ? 9.779 4.368 -13.334 1.00 91.38 103 SER A N 1
ATOM 847 C CA . SER A 1 103 ? 10.659 3.712 -14.302 1.00 91.38 103 SER A CA 1
ATOM 848 C C . SER A 1 103 ? 12.059 4.320 -14.280 1.00 91.38 103 SER A C 1
ATOM 850 O O . SER A 1 103 ? 12.214 5.528 -14.084 1.00 91.38 103 SER A O 1
ATOM 852 N N . ASN A 1 104 ? 13.075 3.488 -14.523 1.00 92.50 104 ASN A N 1
ATOM 853 C CA . ASN A 1 104 ? 14.444 3.935 -14.806 1.00 92.50 104 ASN A CA 1
ATOM 854 C C . ASN A 1 104 ? 14.744 4.081 -16.308 1.00 92.50 104 ASN A C 1
ATOM 856 O O . ASN A 1 104 ? 15.848 4.487 -16.663 1.00 92.50 104 ASN A O 1
ATOM 860 N N . ASP A 1 105 ? 13.788 3.774 -17.187 1.00 92.62 105 ASP A N 1
ATOM 861 C CA . ASP A 1 105 ? 13.896 4.049 -18.620 1.00 92.62 105 ASP A CA 1
ATOM 862 C C . ASP A 1 105 ? 13.359 5.466 -18.926 1.00 92.62 105 ASP A C 1
ATOM 864 O O . ASP A 1 105 ? 12.207 5.758 -18.582 1.00 92.62 105 ASP A O 1
ATOM 868 N N . PRO A 1 106 ? 14.153 6.359 -19.552 1.00 90.44 106 PRO A N 1
ATOM 869 C CA . PRO A 1 106 ? 13.752 7.745 -19.796 1.00 90.44 106 PRO A CA 1
ATOM 870 C C . PRO A 1 106 ? 12.482 7.903 -20.638 1.00 90.44 106 PRO A C 1
ATOM 872 O O . PRO A 1 106 ? 11.700 8.814 -20.375 1.00 90.44 106 PRO A O 1
ATOM 875 N N . VAL A 1 107 ? 12.257 7.020 -21.618 1.00 88.56 107 VAL A N 1
ATOM 876 C CA . VAL A 1 107 ? 11.101 7.102 -22.526 1.00 88.56 107 VAL A CA 1
ATOM 877 C C . VAL A 1 107 ? 9.826 6.746 -21.772 1.00 88.56 107 VAL A C 1
ATOM 879 O O . VAL A 1 107 ? 8.840 7.484 -21.816 1.00 88.56 107 VAL A O 1
ATOM 882 N N . LEU A 1 108 ? 9.858 5.651 -21.011 1.00 86.19 108 LEU A N 1
ATOM 883 C CA . LEU A 1 108 ? 8.723 5.246 -20.178 1.00 86.19 108 LEU A CA 1
ATOM 884 C C . LEU A 1 108 ? 8.447 6.274 -19.076 1.00 86.19 108 LEU A C 1
ATOM 886 O O . LEU A 1 108 ? 7.295 6.616 -18.830 1.00 86.19 108 LEU A O 1
ATOM 890 N N . LYS A 1 109 ? 9.497 6.825 -18.455 1.00 86.38 109 LYS A N 1
ATOM 891 C CA . LYS A 1 109 ? 9.365 7.889 -17.451 1.00 86.38 109 LYS A CA 1
ATOM 892 C C . LYS A 1 109 ? 8.705 9.145 -18.025 1.00 86.38 109 LYS A C 1
ATOM 894 O O . LYS A 1 109 ? 7.834 9.710 -17.374 1.00 86.38 109 LYS A O 1
ATOM 899 N N . TYR A 1 110 ? 9.099 9.572 -19.226 1.00 85.44 110 TYR A N 1
ATOM 900 C CA . TYR A 1 110 ? 8.452 10.687 -19.923 1.00 85.44 110 TYR A CA 1
ATOM 901 C C . TYR A 1 110 ? 6.968 10.391 -20.177 1.00 85.44 110 TYR A C 1
ATOM 903 O O . TYR A 1 110 ? 6.112 11.196 -19.823 1.00 85.44 110 TYR A O 1
ATOM 911 N N . THR A 1 111 ? 6.669 9.189 -20.678 1.00 81.94 111 THR A N 1
ATOM 912 C CA . THR A 1 111 ? 5.300 8.741 -20.983 1.00 81.94 111 THR A CA 1
ATOM 913 C C . THR A 1 111 ? 4.389 8.754 -19.750 1.00 81.94 111 THR A C 1
ATOM 915 O O . THR A 1 111 ? 3.237 9.163 -19.844 1.00 81.94 111 THR A O 1
ATOM 918 N N . PHE A 1 112 ? 4.889 8.338 -18.582 1.00 77.31 112 PHE A N 1
ATOM 919 C CA . PHE A 1 112 ? 4.104 8.350 -17.340 1.00 77.31 112 PHE A CA 1
ATOM 920 C C . PHE A 1 112 ? 3.853 9.754 -16.777 1.00 77.31 112 PHE A C 1
ATOM 922 O O . PHE A 1 112 ? 2.876 9.950 -16.061 1.00 77.31 112 PHE A O 1
ATOM 929 N N . ASN A 1 113 ? 4.711 10.727 -17.090 1.00 73.94 113 ASN A N 1
ATOM 930 C CA . ASN A 1 113 ? 4.575 12.098 -16.596 1.00 73.94 113 ASN A CA 1
ATOM 931 C C . ASN A 1 113 ? 3.584 12.944 -17.417 1.00 73.94 113 ASN A C 1
ATOM 933 O O . ASN A 1 113 ? 3.157 14.004 -16.955 1.00 73.94 113 ASN A O 1
ATOM 937 N N . GLU A 1 114 ? 3.194 12.501 -18.614 1.00 73.31 114 GLU A N 1
ATOM 938 C CA . GLU A 1 114 ? 2.148 13.160 -19.395 1.00 73.31 114 GLU A CA 1
ATOM 939 C C . GLU A 1 114 ? 0.756 12.775 -18.860 1.00 73.31 114 GLU A C 1
ATOM 941 O O . GLU A 1 114 ? 0.243 11.681 -19.100 1.00 73.31 114 GLU A O 1
ATOM 946 N N . LYS A 1 115 ? 0.117 13.704 -18.131 1.00 57.91 115 LYS A N 1
ATOM 947 C CA . LYS A 1 115 ? -1.201 13.518 -17.483 1.00 57.91 115 LYS A CA 1
ATOM 948 C C . LYS A 1 115 ? -2.304 12.992 -18.415 1.00 57.91 115 LYS A C 1
ATOM 950 O O . LYS A 1 115 ? -3.188 12.282 -17.954 1.00 57.91 115 LYS A O 1
ATOM 955 N N . SER A 1 116 ? -2.255 13.298 -19.713 1.00 55.25 116 SER A N 1
ATOM 956 C CA . SER A 1 116 ? -3.250 12.861 -20.710 1.00 55.25 116 SER A CA 1
ATOM 957 C C . SER A 1 116 ? -3.229 11.358 -21.004 1.00 55.25 116 SER A C 1
ATOM 959 O O . SER A 1 116 ? -4.142 10.833 -21.643 1.00 55.25 116 SER A O 1
ATOM 961 N N . HIS A 1 117 ? -2.186 10.651 -20.573 1.00 54.81 117 HIS A N 1
ATOM 962 C CA . HIS A 1 117 ? -1.963 9.263 -20.948 1.00 54.81 117 HIS A CA 1
ATOM 963 C C . HIS A 1 117 ? -2.270 8.248 -19.844 1.00 54.81 117 HIS A C 1
ATOM 965 O O . HIS A 1 117 ? -2.506 7.083 -20.164 1.00 54.81 117 HIS A O 1
ATOM 971 N N . ALA A 1 118 ? -2.330 8.667 -18.576 1.00 58.41 118 ALA A N 1
ATOM 972 C CA . ALA A 1 118 ? -2.553 7.764 -17.447 1.00 58.41 118 ALA A CA 1
ATOM 973 C C . ALA A 1 118 ? -3.844 6.938 -17.604 1.00 58.41 118 ALA A C 1
ATOM 975 O O . ALA A 1 118 ? -3.793 5.715 -17.505 1.00 58.41 118 ALA A O 1
ATOM 976 N N . GLU A 1 119 ? -4.964 7.573 -17.968 1.00 61.72 119 GLU A N 1
ATOM 977 C CA . GLU A 1 119 ? -6.257 6.894 -18.167 1.00 61.72 119 GLU A CA 1
ATOM 978 C C . GLU A 1 119 ? -6.246 5.893 -19.331 1.00 61.72 119 GLU A C 1
ATOM 980 O O . GLU A 1 119 ? -6.877 4.836 -19.272 1.00 61.72 119 GLU A O 1
ATOM 985 N N . ASN A 1 120 ? -5.498 6.201 -20.394 1.00 61.94 120 ASN A N 1
ATOM 986 C CA . ASN A 1 120 ? -5.426 5.364 -21.590 1.00 61.94 120 ASN A CA 1
ATOM 987 C C . ASN A 1 120 ? -4.659 4.056 -21.352 1.00 61.94 120 ASN A C 1
ATOM 989 O O . ASN A 1 120 ? -4.905 3.072 -22.055 1.00 61.94 120 ASN A O 1
ATOM 993 N N . TYR A 1 121 ? -3.772 4.038 -20.354 1.00 63.00 121 TYR A N 1
ATOM 994 C CA . TYR A 1 121 ? -2.950 2.883 -19.991 1.00 63.00 121 TYR A CA 1
ATOM 995 C C . TYR A 1 121 ? -3.484 2.090 -18.797 1.00 63.00 121 TYR A C 1
ATOM 997 O O . TYR A 1 121 ? -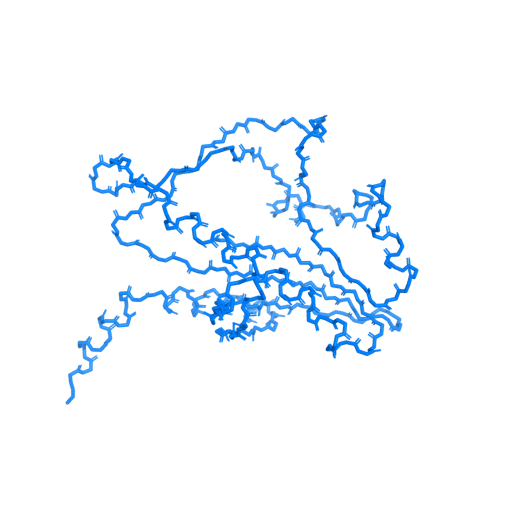2.888 1.073 -18.427 1.00 63.00 121 TYR A O 1
ATOM 1005 N N . LEU A 1 122 ? -4.613 2.500 -18.210 1.00 65.62 122 LEU A N 1
ATOM 1006 C CA . LEU A 1 122 ? -5.252 1.712 -17.165 1.00 65.62 122 LEU A CA 1
ATOM 1007 C C . LEU A 1 122 ? -5.700 0.360 -17.732 1.00 65.62 122 LEU A C 1
ATOM 1009 O O . LEU A 1 122 ? -6.295 0.308 -18.817 1.00 65.62 122 LEU A O 1
ATOM 1013 N N . PRO A 1 123 ? -5.443 -0.749 -17.015 1.00 65.75 123 PRO A N 1
ATOM 1014 C CA . PRO A 1 123 ? -5.961 -2.047 -17.406 1.00 65.75 123 PRO A CA 1
ATOM 1015 C C . PRO A 1 123 ? -7.473 -1.962 -17.620 1.00 65.75 123 PRO A C 1
ATOM 1017 O O . PRO A 1 123 ? -8.209 -1.488 -16.765 1.00 65.75 123 PRO A O 1
ATOM 1020 N N . LYS A 1 124 ? -7.961 -2.427 -18.768 1.00 69.12 124 LYS A N 1
ATOM 1021 C CA . LYS A 1 124 ? -9.399 -2.465 -19.055 1.00 69.12 124 LYS A CA 1
ATOM 1022 C C . LYS A 1 124 ? -9.948 -3.850 -18.740 1.00 69.12 124 LYS A C 1
ATOM 1024 O O . LYS A 1 124 ? -9.264 -4.858 -18.900 1.00 69.12 124 LYS A O 1
ATOM 1029 N N . GLY A 1 125 ? -11.208 -3.911 -18.319 1.00 74.12 125 GLY A N 1
ATOM 1030 C CA . GLY A 1 125 ? -11.944 -5.168 -18.191 1.00 74.12 125 GLY A CA 1
ATOM 1031 C C . GLY A 1 125 ? -12.656 -5.351 -16.856 1.00 74.12 125 GLY A C 1
ATOM 1032 O O . GLY A 1 125 ? -12.522 -4.564 -15.921 1.00 74.12 125 GLY A O 1
ATOM 1033 N N . ARG A 1 126 ? -13.442 -6.431 -16.774 1.00 77.38 126 ARG A N 1
ATOM 1034 C CA . ARG A 1 126 ? -14.346 -6.700 -15.644 1.00 77.38 126 ARG A CA 1
ATOM 1035 C C . ARG A 1 126 ? -13.617 -6.806 -14.305 1.00 77.38 126 ARG A C 1
ATOM 1037 O O . ARG A 1 126 ? -14.144 -6.339 -13.304 1.00 77.38 126 ARG A O 1
ATOM 1044 N N . LEU A 1 127 ? -12.440 -7.432 -14.287 1.00 70.69 127 LEU A N 1
ATOM 1045 C CA . LEU A 1 127 ? -11.664 -7.611 -13.059 1.00 70.69 127 LEU A CA 1
ATOM 1046 C C . LEU A 1 127 ? -11.100 -6.280 -12.561 1.00 70.69 127 LEU A C 1
ATOM 1048 O O . LEU A 1 127 ? -11.272 -5.957 -11.392 1.00 70.69 127 LEU A O 1
ATOM 1052 N N . TYR A 1 128 ? -10.510 -5.486 -13.458 1.00 74.62 128 TYR A N 1
ATOM 1053 C CA . TYR A 1 128 ? -10.024 -4.154 -13.112 1.00 74.62 128 TYR A CA 1
ATOM 1054 C C . TYR A 1 128 ? -11.157 -3.279 -12.570 1.00 74.62 128 TYR A C 1
ATOM 1056 O O . TYR A 1 128 ? -11.043 -2.738 -11.477 1.00 74.62 128 TYR A O 1
ATOM 1064 N N . ASN A 1 129 ? -12.299 -3.244 -13.262 1.00 73.75 129 ASN A N 1
ATOM 1065 C CA . ASN A 1 129 ? -13.458 -2.469 -12.820 1.00 73.75 129 ASN A CA 1
ATOM 1066 C C . ASN A 1 129 ? -14.026 -2.936 -11.475 1.00 73.75 129 ASN A C 1
ATOM 1068 O O . ASN A 1 129 ? -14.626 -2.145 -10.766 1.00 73.75 129 ASN A O 1
ATOM 1072 N N . LYS A 1 130 ? -13.876 -4.214 -11.118 1.00 73.50 130 LYS A N 1
ATOM 1073 C CA . LYS A 1 130 ? -14.317 -4.705 -9.809 1.00 73.50 130 LYS A CA 1
ATOM 1074 C C . LYS A 1 130 ? -13.378 -4.313 -8.671 1.00 73.50 130 LYS A C 1
ATOM 1076 O O . LYS A 1 130 ? -13.849 -4.196 -7.549 1.00 73.50 130 LYS A O 1
ATOM 1081 N N . ILE A 1 131 ? -12.081 -4.195 -8.948 1.00 70.50 131 ILE A N 1
ATOM 1082 C CA . ILE A 1 131 ? -11.049 -4.019 -7.916 1.00 70.50 131 ILE A CA 1
ATOM 1083 C C . ILE A 1 131 ? -10.650 -2.550 -7.774 1.00 70.50 131 ILE A C 1
ATOM 1085 O O . ILE A 1 131 ? -10.537 -2.051 -6.663 1.00 70.50 131 ILE A O 1
AT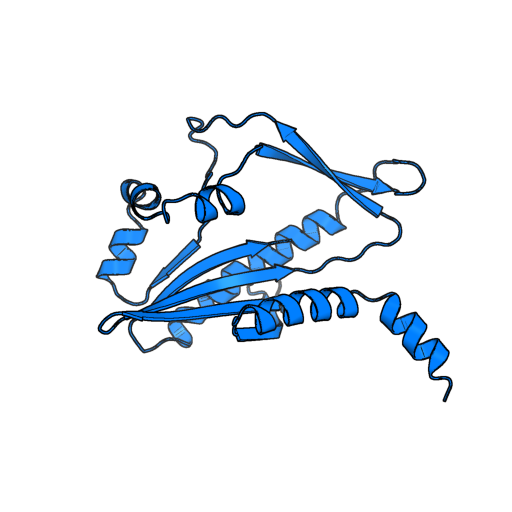OM 1089 N N . PHE A 1 132 ? -10.430 -1.866 -8.895 1.00 72.44 132 PHE A N 1
ATOM 1090 C CA . PHE A 1 132 ? -9.778 -0.558 -8.929 1.00 72.44 132 PHE A CA 1
ATOM 1091 C C . PHE A 1 132 ? -10.711 0.586 -9.309 1.00 72.44 132 PHE A C 1
ATOM 1093 O O . PHE A 1 132 ? -10.347 1.737 -9.095 1.00 72.44 132 PHE A O 1
ATOM 1100 N N . LYS A 1 133 ? -11.897 0.308 -9.868 1.00 76.50 133 LYS A N 1
ATOM 1101 C CA . LYS A 1 133 ? -12.865 1.375 -10.125 1.00 76.50 133 LYS A CA 1
ATOM 1102 C C . LYS A 1 133 ? -13.560 1.730 -8.807 1.00 76.50 133 LYS A C 1
ATOM 1104 O O . LYS A 1 133 ? -14.254 0.870 -8.256 1.00 76.50 133 LYS A O 1
ATOM 1109 N N . PRO A 1 134 ? -13.409 2.963 -8.300 1.00 78.19 134 PRO A N 1
ATOM 1110 C CA . PRO A 1 134 ? -14.132 3.376 -7.112 1.00 78.19 134 PRO A CA 1
ATOM 1111 C C . PRO A 1 134 ? -15.635 3.373 -7.419 1.00 78.19 134 PRO A C 1
ATOM 1113 O O . PRO A 1 134 ? -16.063 3.814 -8.487 1.00 78.19 134 PRO A O 1
ATOM 1116 N N . ASN A 1 135 ? -16.430 2.842 -6.489 1.00 79.88 135 ASN A N 1
ATOM 1117 C CA . ASN A 1 135 ? -17.895 2.893 -6.570 1.00 79.88 135 ASN A CA 1
ATOM 1118 C C . ASN A 1 135 ? -18.451 4.104 -5.816 1.00 79.88 135 ASN A C 1
ATOM 1120 O O . ASN A 1 135 ? -19.418 4.705 -6.265 1.00 79.88 135 ASN A O 1
ATOM 1124 N N . ASN A 1 136 ? -17.793 4.484 -4.717 1.00 85.44 136 ASN A N 1
ATOM 1125 C CA . ASN A 1 136 ? -18.134 5.645 -3.906 1.00 85.44 136 ASN A CA 1
ATOM 1126 C C . ASN A 1 136 ? -16.872 6.463 -3.607 1.00 85.44 136 ASN A C 1
ATOM 1128 O O . ASN A 1 136 ? -15.772 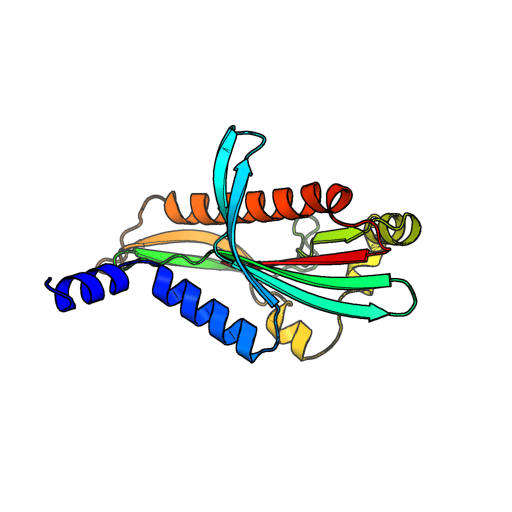5.915 -3.516 1.00 85.44 136 ASN A O 1
ATOM 1132 N N . HIS A 1 137 ? -17.039 7.765 -3.397 1.00 87.31 137 HIS A N 1
ATOM 1133 C CA . HIS A 1 137 ? -15.987 8.650 -2.912 1.00 87.31 137 HIS A CA 1
ATOM 1134 C C . HIS A 1 137 ? -16.049 8.726 -1.387 1.00 87.31 137 HIS A C 1
ATOM 1136 O O . HIS A 1 137 ? -16.975 9.324 -0.840 1.00 87.31 137 HIS A O 1
ATOM 1142 N N . VAL A 1 138 ? -15.059 8.151 -0.702 1.00 88.44 138 VAL A N 1
ATOM 1143 C CA . VAL A 1 138 ? -14.869 8.345 0.744 1.00 88.44 138 VAL A CA 1
ATOM 1144 C C . VAL A 1 138 ? -14.292 9.740 0.977 1.00 88.44 138 VAL A C 1
ATOM 1146 O O . VAL A 1 138 ? -13.149 9.993 0.613 1.00 88.44 138 VAL A O 1
ATOM 1149 N N . PHE A 1 139 ? -15.081 10.647 1.556 1.00 88.50 139 PHE A N 1
ATOM 1150 C CA . PHE A 1 139 ? -14.658 12.037 1.793 1.00 88.50 139 PHE A CA 1
ATOM 1151 C C . PHE A 1 139 ? -14.326 12.322 3.261 1.00 88.50 139 PHE A C 1
ATOM 1153 O O . PHE A 1 139 ? -13.737 13.355 3.570 1.00 88.50 139 PHE A O 1
ATOM 1160 N N . ALA A 1 140 ? -14.732 11.431 4.163 1.00 90.06 140 ALA A N 1
ATOM 1161 C CA . ALA A 1 140 ? -14.435 11.523 5.579 1.00 90.06 140 ALA A CA 1
ATOM 1162 C C . ALA A 1 140 ? -14.349 10.124 6.187 1.00 90.06 140 ALA A C 1
ATOM 1164 O O . ALA A 1 140 ? -14.954 9.165 5.700 1.00 90.06 140 ALA A O 1
ATOM 1165 N N . PHE A 1 141 ? -13.608 10.033 7.279 1.00 92.19 141 PHE A N 1
ATOM 1166 C CA . PHE A 1 141 ? -13.515 8.849 8.110 1.00 92.19 141 PHE A CA 1
ATOM 1167 C C . PHE A 1 141 ? -13.658 9.255 9.573 1.00 92.19 141 PHE A C 1
ATOM 1169 O O . PHE A 1 141 ? -13.347 10.390 9.929 1.00 92.19 141 PHE A O 1
ATOM 1176 N N . GLN A 1 142 ? -14.148 8.332 10.393 1.00 93.94 142 GLN A N 1
ATOM 1177 C CA . GLN A 1 142 ? -14.347 8.539 11.818 1.00 93.94 142 GLN A CA 1
ATOM 1178 C C . GLN A 1 142 ? -14.041 7.249 12.574 1.00 93.94 142 GLN A C 1
ATOM 1180 O O . GLN A 1 142 ? -14.639 6.210 12.296 1.00 93.94 142 GLN A O 1
ATOM 1185 N N . GLU A 1 143 ? -13.147 7.303 13.557 1.00 94.50 143 GLU A N 1
ATOM 1186 C CA . GLU A 1 143 ? -12.980 6.201 14.507 1.00 94.50 143 GLU A CA 1
ATOM 1187 C C . GLU A 1 143 ? -14.124 6.217 15.535 1.00 94.50 143 GLU A C 1
ATOM 1189 O O . GLU A 1 143 ? -14.480 7.270 16.073 1.00 94.50 143 GLU A O 1
ATOM 1194 N N . MET A 1 144 ? -14.740 5.061 15.779 1.00 94.81 144 MET A N 1
ATOM 1195 C CA . MET A 1 144 ? -15.920 4.905 16.632 1.00 94.81 144 MET A CA 1
ATOM 1196 C C . MET A 1 144 ? -15.746 3.715 17.569 1.00 94.81 144 MET A C 1
ATOM 1198 O O . MET A 1 144 ? -15.278 2.658 17.156 1.00 94.81 144 MET A O 1
ATOM 1202 N N . LYS A 1 145 ? -16.189 3.848 18.818 1.00 95.56 145 LYS A N 1
ATOM 1203 C CA . LYS A 1 145 ? -16.241 2.730 19.764 1.00 95.56 145 LYS A CA 1
ATOM 1204 C C . LYS A 1 145 ? -17.236 1.670 19.299 1.00 95.56 145 LYS A C 1
ATOM 1206 O O . LYS A 1 145 ? -18.386 1.997 19.011 1.00 95.56 145 LYS A O 1
ATOM 1211 N N . LEU A 1 146 ? -16.816 0.407 19.302 1.00 94.00 146 LEU A N 1
ATOM 1212 C CA . LEU A 1 146 ? -17.662 -0.722 18.900 1.00 94.00 146 LEU A CA 1
ATOM 1213 C C . LEU A 1 146 ? -18.867 -0.923 19.829 1.00 94.00 146 LEU A C 1
ATOM 1215 O O . LEU A 1 146 ? -19.948 -1.267 19.363 1.00 94.00 146 LEU A O 1
ATOM 1219 N N . ASP A 1 147 ? -18.693 -0.696 21.130 1.00 94.81 147 ASP A N 1
ATOM 1220 C CA . ASP A 1 147 ? -19.722 -0.952 22.145 1.00 94.81 147 ASP A CA 1
ATOM 1221 C C . ASP A 1 147 ? -20.855 0.087 22.159 1.00 94.81 147 ASP A C 1
ATOM 1223 O O . ASP A 1 147 ? -22.001 -0.226 22.474 1.00 94.81 147 ASP A O 1
ATOM 1227 N N . SER A 1 148 ? -20.534 1.334 21.832 1.00 95.12 148 SER A N 1
ATOM 1228 C CA . SER A 1 148 ? -21.388 2.493 22.094 1.00 95.12 148 SER A CA 1
ATOM 1229 C C . SER A 1 148 ? -21.620 3.368 20.869 1.00 95.12 148 SER A C 1
ATOM 1231 O O . SER A 1 148 ? -22.439 4.284 20.929 1.00 95.12 148 SER A O 1
ATOM 1233 N N . GLY A 1 149 ? -20.881 3.147 19.778 1.00 93.31 149 GLY A N 1
ATOM 1234 C CA . GLY A 1 149 ? -20.888 4.019 18.604 1.00 93.31 149 GLY A CA 1
ATOM 1235 C C . GLY A 1 149 ? -20.363 5.427 18.895 1.00 93.31 149 GLY A C 1
ATOM 1236 O O . GLY A 1 149 ? -20.559 6.337 18.091 1.00 93.31 149 GLY A O 1
ATOM 1237 N N . LYS A 1 150 ? -19.724 5.656 20.050 1.00 95.69 150 LYS A N 1
ATOM 1238 C CA . LYS A 1 150 ? -19.185 6.974 20.390 1.00 95.69 150 LYS A CA 1
ATOM 1239 C C . LYS A 1 150 ? -17.976 7.295 19.525 1.00 95.69 150 LYS A C 1
ATOM 1241 O O . LYS A 1 150 ? -17.055 6.491 19.409 1.00 95.69 150 LYS A O 1
ATOM 1246 N N . VAL A 1 151 ? -17.982 8.509 18.993 1.00 94.38 151 VAL A N 1
ATOM 1247 C CA . VAL A 1 151 ? -16.866 9.130 18.277 1.00 94.38 151 VAL A CA 1
ATOM 1248 C C . VAL A 1 151 ? -15.599 9.111 19.138 1.00 94.38 151 VAL A C 1
ATOM 1250 O O . VAL A 1 151 ? -15.637 9.457 20.322 1.00 94.38 151 VAL A O 1
ATOM 1253 N N . GLN A 1 152 ? -14.487 8.710 18.530 1.00 90.00 152 GLN A N 1
ATOM 1254 C CA . GLN A 1 152 ? -13.134 8.799 19.074 1.00 90.00 152 GLN A CA 1
ATOM 1255 C C . GLN A 1 152 ? -12.324 9.855 18.318 1.00 90.00 152 GLN A C 1
ATOM 1257 O O . GLN A 1 152 ? -12.789 10.451 17.351 1.00 90.00 152 GLN A O 1
ATOM 1262 N N . ASN A 1 153 ? -11.104 10.128 18.779 1.00 86.56 153 ASN A N 1
ATOM 1263 C CA . ASN A 1 153 ? -10.181 10.920 17.971 1.00 86.56 153 ASN A CA 1
ATOM 1264 C C . ASN A 1 153 ? -9.610 10.057 16.837 1.00 86.56 153 ASN A C 1
ATOM 1266 O O . ASN A 1 153 ? -9.302 8.892 17.044 1.00 86.56 153 ASN A O 1
ATOM 1270 N N . ASP A 1 154 ? -9.387 10.645 15.667 1.00 87.25 154 ASP A N 1
ATOM 1271 C CA . ASP A 1 154 ? -8.970 9.896 14.474 1.00 87.25 154 ASP A CA 1
ATOM 1272 C C . ASP A 1 154 ? -7.457 9.626 14.408 1.00 87.25 154 ASP A C 1
ATOM 1274 O O . ASP A 1 154 ? -6.890 9.446 13.328 1.00 87.25 154 ASP A O 1
ATOM 1278 N N . LYS A 1 155 ? -6.758 9.618 15.553 1.00 90.19 155 LYS A N 1
ATOM 1279 C CA . LYS A 1 155 ? -5.290 9.505 15.580 1.00 90.19 155 LYS A CA 1
ATOM 1280 C C . LYS A 1 155 ? -4.802 8.194 14.972 1.00 90.19 155 LYS A C 1
ATOM 1282 O O . LYS A 1 155 ? -3.796 8.207 14.264 1.00 90.19 155 LYS A O 1
ATOM 1287 N N . ASN A 1 156 ? -5.489 7.083 15.233 1.00 90.06 156 ASN A N 1
ATOM 1288 C CA . ASN A 1 156 ? -5.047 5.762 14.786 1.00 90.06 156 ASN A CA 1
ATOM 1289 C C . ASN A 1 156 ? -5.188 5.599 13.272 1.00 90.06 156 ASN A C 1
ATOM 1291 O O . ASN A 1 156 ? -4.212 5.257 12.603 1.00 90.06 156 ASN A O 1
ATOM 1295 N N . ILE A 1 157 ? -6.364 5.912 12.721 1.00 89.88 157 ILE A N 1
ATOM 1296 C CA . ILE A 1 157 ? -6.596 5.882 11.272 1.00 89.88 157 ILE A CA 1
ATOM 1297 C C . ILE A 1 157 ? -5.695 6.882 10.541 1.00 89.88 157 ILE A C 1
ATOM 1299 O O . ILE A 1 157 ? -5.044 6.518 9.563 1.00 89.88 157 ILE A O 1
ATOM 1303 N N . PHE A 1 158 ? -5.546 8.105 11.059 1.00 90.19 158 PHE A N 1
ATOM 1304 C CA . PHE A 1 158 ? -4.656 9.101 10.463 1.00 90.19 158 PHE A CA 1
ATOM 1305 C C . PHE A 1 158 ? -3.192 8.641 10.461 1.00 90.19 158 PHE A C 1
ATOM 1307 O O . PHE A 1 158 ? -2.490 8.785 9.456 1.00 90.19 158 PHE A O 1
ATOM 1314 N N . SER A 1 159 ? -2.726 8.061 11.571 1.00 89.88 159 SER A N 1
ATOM 1315 C CA . SER A 1 159 ? -1.381 7.489 11.679 1.00 89.88 159 SER A CA 1
ATOM 1316 C C . SER A 1 159 ? -1.186 6.335 10.693 1.00 89.88 159 SER A C 1
ATOM 1318 O O . SER A 1 159 ? -0.154 6.282 10.022 1.00 89.88 159 SER A O 1
ATOM 1320 N N . SER A 1 160 ? -2.192 5.465 10.544 1.00 90.62 160 SER A N 1
ATOM 1321 C CA . SER A 1 160 ? -2.184 4.360 9.579 1.00 90.62 160 SER A CA 1
ATOM 1322 C C . SER A 1 160 ? -2.034 4.869 8.143 1.00 90.62 160 SER A C 1
ATOM 1324 O O . SER A 1 160 ? -1.090 4.488 7.447 1.00 90.62 160 SER A O 1
ATOM 1326 N N . ILE A 1 161 ? -2.887 5.818 7.732 1.00 89.81 161 ILE A N 1
ATOM 1327 C CA . ILE A 1 161 ? -2.836 6.446 6.404 1.00 89.81 161 ILE A CA 1
ATOM 1328 C C . ILE A 1 161 ? -1.477 7.092 6.157 1.00 89.81 161 ILE A C 1
ATOM 1330 O O . ILE A 1 161 ? -0.828 6.824 5.145 1.00 89.81 161 ILE A O 1
ATOM 1334 N N . THR A 1 162 ? -1.012 7.901 7.106 1.00 91.00 162 THR A N 1
ATOM 1335 C CA . THR A 1 162 ? 0.264 8.607 6.983 1.00 91.00 162 THR A CA 1
ATOM 1336 C C . THR A 1 162 ? 1.434 7.631 6.871 1.00 91.00 162 THR A C 1
ATOM 1338 O O . THR A 1 162 ? 2.329 7.833 6.050 1.00 91.00 162 THR A O 1
ATOM 1341 N N . SER A 1 163 ? 1.448 6.565 7.675 1.00 90.75 163 SER A N 1
ATOM 1342 C CA . SER A 1 163 ? 2.513 5.560 7.631 1.00 90.75 163 SER A CA 1
ATOM 1343 C C . SER A 1 163 ? 2.532 4.825 6.293 1.00 90.75 163 SER A C 1
ATOM 1345 O O . SER A 1 163 ? 3.602 4.630 5.714 1.00 90.75 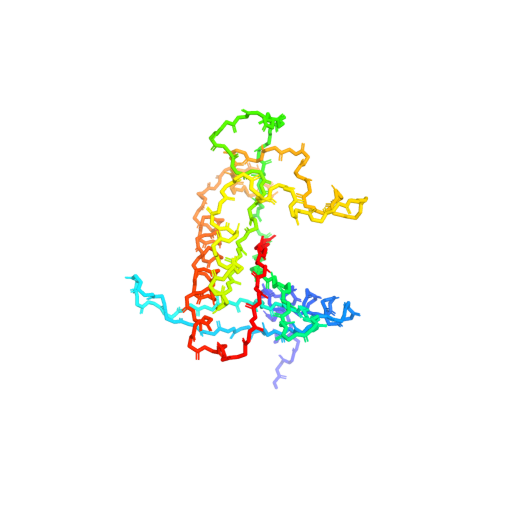163 SER A O 1
ATOM 1347 N N . LEU A 1 164 ? 1.359 4.487 5.753 1.00 92.12 164 LEU A N 1
ATOM 1348 C CA . LEU A 1 164 ? 1.244 3.831 4.454 1.00 92.12 164 LEU A CA 1
ATOM 1349 C C . LEU A 1 164 ? 1.735 4.727 3.308 1.00 92.12 164 LEU A C 1
ATOM 1351 O O . LEU A 1 164 ? 2.504 4.272 2.461 1.00 92.12 164 LEU A O 1
ATOM 1355 N N . MET A 1 165 ? 1.362 6.010 3.311 1.00 90.50 165 MET A N 1
ATOM 1356 C CA . MET A 1 165 ? 1.848 6.981 2.320 1.00 90.50 165 MET A CA 1
ATOM 1357 C C . MET A 1 165 ? 3.372 7.119 2.370 1.00 90.50 165 MET A C 1
ATOM 1359 O O . MET A 1 165 ? 4.036 7.054 1.339 1.00 90.50 165 MET A O 1
ATOM 1363 N N . LYS A 1 166 ? 3.950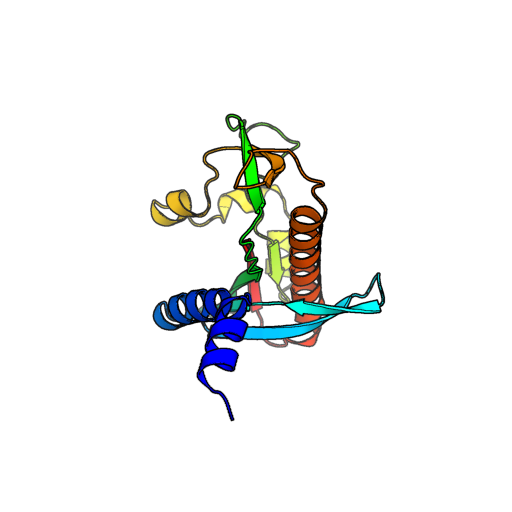 7.231 3.571 1.00 92.38 166 LYS A N 1
ATOM 1364 C CA . LYS A 1 166 ? 5.409 7.302 3.747 1.00 92.38 166 LYS A CA 1
ATOM 1365 C C . LYS A 1 166 ? 6.118 6.032 3.281 1.00 92.38 166 LYS A C 1
ATOM 1367 O O . LYS A 1 166 ? 7.197 6.116 2.704 1.00 92.38 166 LYS A O 1
ATOM 1372 N N . SER A 1 167 ? 5.510 4.870 3.510 1.00 92.69 167 SER A N 1
ATOM 1373 C CA . SER A 1 167 ? 6.034 3.579 3.051 1.00 92.69 167 SER A CA 1
ATOM 1374 C C . SER A 1 167 ? 6.091 3.517 1.523 1.00 92.69 167 SER A C 1
ATOM 1376 O O . SER A 1 167 ? 7.084 3.065 0.951 1.00 92.69 167 SER A O 1
ATOM 1378 N N . GLN A 1 168 ? 5.054 4.030 0.853 1.00 92.00 168 GLN A N 1
ATOM 1379 C CA . GLN A 1 168 ? 5.016 4.146 -0.604 1.00 92.00 168 GLN A CA 1
ATOM 1380 C C . GLN A 1 168 ? 6.079 5.103 -1.142 1.00 92.00 168 GLN A C 1
ATOM 1382 O O . GLN A 1 168 ? 6.804 4.726 -2.066 1.00 92.00 168 GLN A O 1
ATOM 1387 N N . SER A 1 169 ? 6.220 6.292 -0.550 1.00 91.31 169 SER A N 1
ATOM 1388 C CA . SER A 1 169 ? 7.269 7.246 -0.932 1.00 91.31 169 SER A CA 1
ATOM 1389 C C . SER A 1 169 ? 8.663 6.638 -0.787 1.00 91.31 169 SER A C 1
ATOM 1391 O O . SER A 1 169 ? 9.441 6.653 -1.738 1.00 91.31 169 SER A O 1
ATOM 1393 N N . TYR A 1 170 ? 8.948 5.992 0.348 1.00 92.75 170 TYR A N 1
ATOM 1394 C CA . TYR A 1 170 ? 10.226 5.319 0.576 1.00 92.75 170 TYR A CA 1
ATOM 1395 C C . TYR A 1 170 ? 10.513 4.221 -0.465 1.00 92.75 170 TYR A C 1
ATOM 1397 O O . TYR A 1 170 ? 11.629 4.111 -0.991 1.00 92.75 170 TYR A O 1
ATOM 1405 N N . GLU A 1 171 ? 9.521 3.387 -0.798 1.00 93.44 171 GLU A N 1
ATOM 1406 C CA . GLU A 1 171 ? 9.714 2.360 -1.822 1.00 93.44 171 GLU A CA 1
ATOM 1407 C C . GLU A 1 171 ? 10.029 2.980 -3.184 1.00 93.44 171 GLU A C 1
ATOM 1409 O O . GLU A 1 171 ? 10.978 2.524 -3.825 1.00 93.44 171 GLU A O 1
ATOM 1414 N N . LEU A 1 172 ? 9.310 4.029 -3.592 1.00 91.19 172 LEU A N 1
ATOM 1415 C CA . LEU A 1 172 ? 9.550 4.752 -4.845 1.00 91.19 172 LEU A CA 1
ATOM 1416 C C . LEU A 1 172 ? 10.957 5.367 -4.895 1.00 91.19 172 LEU A C 1
ATOM 1418 O O . LEU A 1 172 ? 11.684 5.179 -5.872 1.00 91.19 172 LEU A O 1
ATOM 1422 N N . GLU A 1 173 ? 11.370 6.052 -3.832 1.00 91.38 173 GLU A N 1
ATOM 1423 C CA . GLU A 1 173 ? 12.660 6.750 -3.747 1.00 91.38 173 GLU A CA 1
ATOM 1424 C C . GLU A 1 173 ? 13.857 5.802 -3.646 1.00 91.38 173 GLU A C 1
ATOM 1426 O O . GLU A 1 173 ? 14.960 6.126 -4.089 1.00 91.38 173 GLU A O 1
ATOM 1431 N N . SER A 1 174 ? 13.656 4.595 -3.117 1.00 91.94 174 SER A N 1
ATOM 1432 C CA . SER A 1 174 ? 14.713 3.583 -3.038 1.00 91.94 174 SER A CA 1
ATOM 1433 C C . SER A 1 174 ? 14.924 2.812 -4.348 1.00 91.94 174 SER A C 1
ATOM 1435 O O . SER A 1 174 ? 15.946 2.134 -4.502 1.00 91.94 174 SER A O 1
ATOM 1437 N N . LEU A 1 175 ? 13.989 2.865 -5.306 1.00 93.12 175 LEU A N 1
ATOM 1438 C CA . LEU A 1 175 ? 14.088 2.113 -6.567 1.00 93.12 175 LEU A CA 1
ATOM 1439 C C . LEU A 1 175 ? 15.297 2.486 -7.444 1.00 93.12 175 LEU A C 1
ATOM 1441 O O . LEU A 1 175 ? 15.951 1.547 -7.911 1.00 93.12 175 LEU A O 1
ATOM 1445 N N . PRO A 1 176 ? 15.663 3.770 -7.644 1.00 92.31 176 PRO A N 1
ATOM 1446 C CA . PRO A 1 176 ? 16.847 4.152 -8.422 1.00 92.31 176 PRO A CA 1
ATOM 1447 C C . PRO A 1 176 ? 18.137 3.480 -7.943 1.00 92.31 176 PRO A C 1
ATOM 1449 O O . PRO A 1 176 ? 18.949 3.048 -8.756 1.00 92.31 176 PRO A O 1
ATOM 1452 N N . ASN A 1 177 ? 18.290 3.311 -6.628 1.00 91.69 177 ASN A N 1
ATOM 1453 C CA . ASN A 1 177 ? 19.467 2.674 -6.035 1.00 91.69 177 ASN A CA 1
ATOM 1454 C C . ASN A 1 177 ? 19.428 1.140 -6.154 1.00 91.69 177 ASN A C 1
ATOM 1456 O O . ASN A 1 177 ? 20.470 0.487 -6.212 1.00 91.69 177 ASN A O 1
ATOM 1460 N N . ARG A 1 178 ? 18.228 0.546 -6.198 1.00 91.00 178 ARG A N 1
ATOM 1461 C CA . ARG A 1 178 ? 18.029 -0.913 -6.239 1.00 91.00 178 ARG A CA 1
ATOM 1462 C C . ARG A 1 178 ? 17.995 -1.494 -7.654 1.00 91.00 178 ARG A C 1
ATOM 1464 O O . ARG A 1 178 ? 18.337 -2.664 -7.833 1.00 91.00 178 ARG A O 1
ATOM 1471 N N . LYS A 1 179 ? 17.525 -0.746 -8.658 1.00 92.62 179 LYS A N 1
ATOM 1472 C CA . LYS A 1 179 ? 17.174 -1.294 -9.981 1.00 92.62 179 LYS A CA 1
ATOM 1473 C C . LYS A 1 179 ? 18.090 -0.779 -11.085 1.00 92.62 179 LYS A C 1
ATOM 1475 O O . LYS A 1 179 ? 17.956 0.342 -11.560 1.00 92.62 179 LYS A O 1
ATOM 1480 N N . LYS A 1 180 ? 18.969 -1.674 -11.546 1.00 89.56 180 LYS A N 1
ATOM 1481 C CA . LYS A 1 180 ? 19.915 -1.427 -12.649 1.00 89.56 180 LYS A CA 1
ATOM 1482 C C . LYS A 1 180 ? 19.388 -1.862 -14.024 1.00 89.56 180 LYS A C 1
ATOM 1484 O O . LYS A 1 180 ? 19.747 -1.271 -15.030 1.00 89.56 180 LYS A O 1
ATOM 1489 N N . GLN A 1 181 ? 18.535 -2.887 -14.069 1.00 92.88 181 GLN A N 1
ATOM 1490 C CA . GLN A 1 181 ? 17.876 -3.344 -15.301 1.00 92.88 181 GLN A CA 1
ATOM 1491 C C . GLN A 1 181 ? 16.678 -2.446 -15.636 1.00 92.88 181 GLN A C 1
ATOM 1493 O O . GLN A 1 181 ? 16.021 -1.961 -14.706 1.00 92.88 181 GLN A O 1
ATOM 1498 N N . LYS A 1 182 ? 16.342 -2.287 -16.922 1.00 93.50 182 LYS A N 1
ATOM 1499 C CA . LYS A 1 182 ? 15.143 -1.548 -17.344 1.00 93.50 182 LYS A CA 1
ATOM 1500 C C . LYS A 1 182 ? 13.907 -2.116 -16.653 1.00 93.50 182 LYS A C 1
ATOM 1502 O O . LYS A 1 182 ? 13.612 -3.305 -16.774 1.00 93.50 182 LYS A O 1
ATOM 1507 N N . SER A 1 183 ? 13.234 -1.289 -15.864 1.00 93.81 183 SER A N 1
ATOM 1508 C CA . SER A 1 183 ? 12.140 -1.729 -15.004 1.00 93.81 183 SER A CA 1
ATOM 1509 C C . SER A 1 183 ? 11.041 -0.684 -14.920 1.00 93.81 183 SER A C 1
ATOM 1511 O O . SER A 1 183 ? 11.330 0.506 -14.854 1.00 93.81 183 SER A O 1
ATOM 1513 N N . VAL A 1 184 ? 9.802 -1.158 -14.823 1.00 91.75 184 VAL A N 1
ATOM 1514 C CA . VAL A 1 184 ? 8.616 -0.357 -14.510 1.00 91.75 184 VAL A CA 1
ATOM 1515 C C . VAL A 1 184 ? 7.968 -0.912 -13.256 1.00 91.75 184 VAL A C 1
ATOM 1517 O O . VAL A 1 184 ? 7.840 -2.126 -13.112 1.00 91.75 184 VAL A O 1
ATOM 1520 N N . TYR A 1 185 ? 7.544 -0.029 -12.366 1.00 90.94 185 TYR A N 1
ATOM 1521 C CA . TYR A 1 185 ? 6.800 -0.358 -11.163 1.00 90.94 185 TYR A CA 1
ATOM 1522 C C . TYR A 1 185 ? 5.457 0.357 -11.172 1.00 90.94 185 TYR A C 1
ATOM 1524 O O . TYR A 1 185 ? 5.409 1.558 -11.419 1.00 90.94 185 TYR A O 1
ATOM 1532 N N . PHE A 1 186 ? 4.399 -0.376 -10.844 1.00 87.06 186 PHE A N 1
ATOM 1533 C CA . PHE A 1 186 ? 3.077 0.156 -10.540 1.00 87.06 186 PHE A CA 1
ATOM 1534 C C . PHE A 1 186 ? 2.759 -0.150 -9.082 1.00 87.06 186 PHE A C 1
ATOM 1536 O O . PHE A 1 186 ? 2.754 -1.317 -8.689 1.00 87.06 186 PHE A O 1
ATOM 1543 N N . PHE A 1 187 ? 2.503 0.883 -8.289 1.00 85.81 187 PHE A N 1
ATOM 1544 C CA . PHE A 1 187 ? 2.187 0.764 -6.874 1.00 85.81 187 PHE A CA 1
ATOM 1545 C C . PHE A 1 187 ? 0.705 1.002 -6.619 1.00 85.81 187 PHE A C 1
ATOM 1547 O O . PHE A 1 187 ? 0.118 1.967 -7.114 1.00 85.81 187 PHE A O 1
ATOM 1554 N N . THR A 1 188 ? 0.133 0.155 -5.771 1.00 82.38 188 THR A N 1
ATOM 1555 C CA . THR A 1 188 ? -1.170 0.374 -5.146 1.00 82.38 188 THR A CA 1
ATOM 1556 C C . THR A 1 188 ? -1.045 0.160 -3.642 1.00 82.38 188 THR A C 1
ATOM 1558 O O . THR A 1 188 ? -0.370 -0.770 -3.197 1.00 82.38 188 THR A O 1
ATOM 1561 N N . SER A 1 189 ? -1.687 1.027 -2.867 1.00 77.56 189 SER A N 1
ATOM 1562 C CA . SER A 1 189 ? -1.632 1.016 -1.406 1.00 77.56 189 SER A CA 1
ATOM 1563 C C . SER A 1 189 ? -2.988 0.595 -0.841 1.00 77.56 189 SER A C 1
ATOM 1565 O O . SER A 1 189 ? -4.011 1.094 -1.306 1.00 77.56 189 SER A O 1
ATOM 1567 N N . TYR A 1 190 ? -2.992 -0.302 0.146 1.00 73.38 190 TYR A N 1
ATOM 1568 C CA . TYR A 1 190 ? -4.201 -0.808 0.808 1.00 73.38 190 TYR A CA 1
ATOM 1569 C C . TYR A 1 190 ? -4.077 -0.714 2.337 1.00 73.38 190 TYR A C 1
ATOM 1571 O O . TYR A 1 190 ? -2.983 -0.877 2.885 1.00 73.38 190 TYR A O 1
ATOM 1579 N N . GLN A 1 191 ? -5.204 -0.440 2.999 1.00 61.50 191 GLN A N 1
ATOM 1580 C CA . GLN A 1 191 ? -5.389 -0.454 4.458 1.00 61.50 191 GLN A CA 1
ATOM 1581 C C . GLN A 1 191 ? -6.421 -1.501 4.836 1.00 61.50 191 GLN A C 1
ATOM 1583 O O . GLN A 1 191 ? -7.322 -1.734 3.996 1.00 61.50 191 GLN A O 1
#

Secondary structure (DSSP, 8-state):
--HHHHHHHHHHSSHHHHHHHHHHHHHTT-EEEEEEEEE-TTT--EEEEEEEEEEEEEETTEEEEEEEEE-----SSEEEEEEEE---TT-TT--S---EEEESSHHHHHHHH-TTTTGGGSPPSHHHHHHTS-SSEEEEEEEEETTT--B--THHHHHHHHHHHHHHHHHHHHHHHH--S-EEEEEEEE-

Mean predicted aligned error: 6.4 Å

Foldseek 3Di:
DPVVVVVVVVVVDQVVVLVVVQVVLVVVVWDKDAFDWDQQPVPRDIATQGIKTWDWDDDPQEIEIEIEGEDTDDDPWKDKDFDWDADDVPPPVDDLQPKDKDWPDPVVVVQVPPPVCPVVPQDDDDVCCVPRGDGTGRPDMFMATPVPRDTDDCVVVVVRVVSQVSVVVVVRVCCVVVDPTTYMYIYDYYD

Solvent-accessible surface area (backbone atoms only — not comparable to full-atom values): 11361 Å² total; per-residue (Å²): 132,70,62,67,64,54,52,56,56,50,68,74,46,52,61,59,58,48,49,52,54,51,47,57,38,43,77,68,66,32,50,76,44,66,66,46,72,46,69,40,87,87,77,70,40,82,44,70,38,52,33,42,34,36,44,75,50,76,55,92,82,34,36,41,32,48,34,40,41,38,46,76,84,74,65,95,59,49,42,79,46,75,44,65,43,83,68,61,91,84,45,91,90,60,80,77,71,77,65,48,72,50,48,79,39,70,68,61,38,52,54,68,68,40,76,88,42,57,76,77,69,50,78,81,52,74,68,42,52,70,73,63,49,75,82,55,39,71,82,48,73,43,32,24,31,67,92,74,65,45,79,53,76,52,60,64,63,50,49,50,54,52,51,51,52,51,47,51,50,51,54,62,69,47,39,75,84,72,52,86,64,47,35,39,40,40,39,43,78,50,115

Nearest PDB structures (foldseek):
  8po5-assembly1_A  TM=4.147E-01  e=7.143E+00  Lactobacillus
  5cuk-assembly1_A  TM=3.874E-01  e=6.317E+00  Pseudomonas aeruginosa PAO1

Radius of gyration: 19.15 Å; Cα contacts (8 Å, |Δi|>4): 265; chains: 1; bounding box: 42×40×54 Å

Sequence (191 aa):
MNLINFEENVKSTGFILEHEVSSLLIDSRWSVINNKYYVDDVQKAIREIDIIAYKSVSYESVRIYTTLIISCKKSETDAWALISKDIKFDDPNIEWHPTHSWSNDPVLKYTFNEKSHAENYLPKGRLYNKIFKPNNHVFAFQEMKLDSGKVQNDKNIFSSITSLMKSQSYELESLPNRKKQKSVYFFTSYQ

Organism: NCBI:txid1604335

pLDDT: mean 87.2, std 9.47, range [54.81, 97.75]